Protein AF-A0A970USX0-F1 (afdb_monomer_lite)

Sequence (324 aa):
HIPVTVFQSIPGLNHIPVEFECMSDYRPLWEGEWVLQLFDRQGNRVPCQEEQPEARLPFHRWRRKISFFASELTAGVHHYEIKLLPAPPSNPKPVALSNFSGEPGIAFLVMSDQADSWGTGTGAWREVVGRFQPETQSERQIEHGPIRSISERALTYGKSRIIMQEIRYPDWPVKEYKIRIHWSESGMRLKIAIPVNMEHPSLTAEIPGGEETFSADKQEHAHGQWIKIKSDNPGEELLIAHNGLHGFDFDGRDVRLSVLRSAVYCHEQGDQLLTGPEPRYMDQGEHEIHLAIWRDSAVSPALLARWLVAPPLVWPHLPVGATY

Secondary structure (DSSP, 8-state):
-EEEEEEE--TT--EEEEEEEEESSSS---SS-EEEEEEETT-PEEPEEEE--S----STT-EEEEEEEEESPPSEEEEEEEEEEEPPS---------------SSEEEEEE--S-TT-TT------EEEE-EEPTT--EEEEESSS-EEEEEEEEETTEEEEEEEEE-SS---EEEEEEEEE--SSEEEEEEEE---SS-EEEEEETTEEEEE-S---EEE--SEEEEE-SSTT-EEEEEESS--EEEE-SSEEEEEEEE-PBTT--TT--TTSSSPPPBTT-EEEEEEEEEE--TTS-HHHHHHHHHSPPEEEET-PPP---

pLDDT: mean 89.32, std 13.18, range [35.03, 98.69]

Radius of gyration: 22.64 Å; chains: 1; bounding box: 62×44×60 Å

Structure (mmCIF, N/CA/C/O backbone):
data_AF-A0A970USX0-F1
#
_entry.id   AF-A0A970USX0-F1
#
loop_
_atom_site.group_PDB
_atom_site.id
_atom_site.type_symbol
_atom_site.label_atom_id
_atom_site.label_alt_id
_atom_site.label_comp_id
_atom_site.label_asym_id
_atom_site.label_entity_id
_atom_site.label_seq_id
_atom_site.pdbx_PDB_ins_code
_atom_site.Cartn_x
_atom_site.Cartn_y
_atom_site.Cartn_z
_atom_site.occupancy
_atom_site.B_iso_or_equiv
_atom_site.auth_seq_id
_atom_site.auth_comp_id
_atom_site.auth_asym_id
_atom_site.auth_atom_id
_atom_site.pdbx_PDB_model_num
ATOM 1 N N . HIS A 1 1 ? 11.164 -0.509 -32.257 1.00 83.94 1 HIS A N 1
ATOM 2 C CA . HIS A 1 1 ? 11.471 -0.055 -30.890 1.00 83.94 1 HIS A CA 1
ATOM 3 C C . HIS A 1 1 ? 10.278 0.715 -30.361 1.00 83.94 1 HIS A C 1
ATOM 5 O O . HIS A 1 1 ? 9.523 1.240 -31.171 1.00 83.94 1 HIS A O 1
ATOM 11 N N . ILE A 1 2 ? 10.096 0.771 -29.045 1.00 90.25 2 ILE A N 1
ATOM 12 C CA . ILE A 1 2 ? 8.992 1.493 -28.406 1.00 90.25 2 ILE A CA 1
ATOM 13 C C . ILE A 1 2 ? 9.607 2.571 -27.509 1.00 90.25 2 ILE A C 1
ATOM 15 O O . ILE A 1 2 ? 10.317 2.215 -26.566 1.00 90.25 2 ILE A O 1
ATOM 19 N N . PRO A 1 3 ? 9.376 3.866 -27.779 1.00 93.06 3 PRO A N 1
ATOM 20 C CA . PRO A 1 3 ? 9.821 4.922 -26.881 1.00 93.06 3 PRO A CA 1
ATOM 21 C C . PRO A 1 3 ? 9.009 4.881 -25.582 1.00 93.06 3 PRO A C 1
ATOM 23 O O . PRO A 1 3 ? 7.800 4.634 -25.601 1.00 93.06 3 PRO A O 1
ATOM 26 N N . VAL A 1 4 ? 9.675 5.127 -24.458 1.00 94.81 4 VAL A N 1
ATOM 27 C CA . VAL A 1 4 ? 9.060 5.187 -23.132 1.00 94.81 4 VAL A CA 1
ATOM 28 C C . VAL A 1 4 ? 9.497 6.479 -22.459 1.00 94.81 4 VAL A C 1
ATOM 30 O O . VAL A 1 4 ? 10.683 6.690 -22.210 1.00 94.81 4 VAL A O 1
ATOM 33 N N . THR A 1 5 ? 8.528 7.331 -22.145 1.00 95.19 5 THR A N 1
ATOM 34 C CA . THR A 1 5 ? 8.760 8.593 -21.439 1.00 95.19 5 THR A CA 1
ATOM 35 C C . THR A 1 5 ? 8.288 8.449 -20.000 1.00 95.19 5 THR A C 1
ATOM 37 O O . THR A 1 5 ? 7.120 8.145 -19.768 1.00 95.19 5 THR A O 1
ATOM 40 N N . VAL A 1 6 ? 9.186 8.665 -19.042 1.00 95.06 6 VAL A N 1
ATOM 41 C CA . VAL A 1 6 ? 8.914 8.611 -17.601 1.00 95.06 6 VAL A CA 1
ATOM 42 C C . VAL A 1 6 ? 9.025 10.019 -17.036 1.00 95.06 6 VAL A C 1
ATOM 44 O O . VAL A 1 6 ? 10.068 10.657 -17.154 1.00 95.06 6 VAL A O 1
ATOM 47 N N . PHE A 1 7 ? 7.967 10.511 -16.405 1.00 95.00 7 PHE A N 1
ATOM 48 C CA . PHE A 1 7 ? 7.975 11.783 -15.696 1.00 95.00 7 PHE A CA 1
ATOM 49 C C . PHE A 1 7 ? 7.955 11.554 -14.188 1.00 95.00 7 PHE A C 1
ATOM 51 O O . PHE A 1 7 ? 7.012 10.974 -13.651 1.00 95.00 7 PHE A O 1
ATOM 58 N N . GLN A 1 8 ? 8.998 12.036 -13.515 1.00 94.12 8 GLN A N 1
ATOM 59 C CA . GLN A 1 8 ? 9.140 12.007 -12.064 1.00 94.12 8 GLN A CA 1
ATOM 60 C C . GLN A 1 8 ? 8.916 13.417 -11.513 1.00 94.12 8 GLN A C 1
ATOM 62 O O . GLN A 1 8 ? 9.630 14.352 -11.872 1.00 94.12 8 GLN A O 1
ATOM 67 N N . SER A 1 9 ? 7.947 13.577 -10.616 1.00 93.19 9 SER A N 1
ATOM 68 C CA . SER A 1 9 ? 7.646 14.855 -9.962 1.00 93.19 9 SER A CA 1
ATOM 69 C C . SER A 1 9 ? 8.247 14.993 -8.564 1.00 93.19 9 SER A C 1
ATOM 71 O O . SER A 1 9 ? 8.157 16.072 -7.986 1.00 93.19 9 SER A O 1
ATOM 73 N N . ILE A 1 10 ? 8.823 13.927 -7.999 1.00 92.38 10 ILE A N 1
ATOM 74 C CA . ILE A 1 10 ? 9.311 13.884 -6.614 1.00 92.38 10 ILE A CA 1
ATOM 75 C C . ILE A 1 10 ? 10.834 14.095 -6.589 1.00 92.38 10 ILE A C 1
ATOM 77 O O . ILE A 1 10 ? 11.580 13.198 -6.985 1.00 92.38 10 ILE A O 1
ATOM 81 N N . PRO A 1 11 ? 11.337 15.247 -6.106 1.00 90.00 11 PRO A N 1
ATOM 82 C CA . PRO A 1 11 ? 12.770 15.455 -5.928 1.00 90.00 11 PRO A CA 1
ATOM 83 C C . PRO A 1 11 ? 13.329 14.575 -4.801 1.00 90.00 11 PRO A C 1
ATOM 85 O O . PRO A 1 11 ? 12.681 14.399 -3.770 1.00 90.00 11 PRO A O 1
ATOM 88 N N . GLY A 1 12 ? 14.554 14.071 -4.973 1.00 86.88 12 GLY A N 1
ATOM 89 C CA . GLY A 1 12 ? 15.277 13.296 -3.954 1.00 86.88 12 GLY A CA 1
ATOM 90 C C . GLY A 1 12 ? 14.941 11.803 -3.920 1.00 86.88 12 GLY A C 1
ATOM 91 O O . GLY A 1 12 ? 15.604 11.053 -3.208 1.00 86.88 12 GLY A O 1
ATOM 92 N N . LEU A 1 13 ? 13.952 11.361 -4.701 1.00 86.44 13 LEU A N 1
ATOM 93 C CA . LEU A 1 13 ? 13.601 9.956 -4.850 1.00 86.44 13 LEU A CA 1
ATOM 94 C C . LEU A 1 13 ? 14.143 9.414 -6.179 1.00 86.44 13 LEU A C 1
ATOM 96 O O . LEU A 1 13 ? 13.455 9.411 -7.202 1.00 86.44 13 LEU A O 1
ATOM 100 N N . ASN A 1 14 ? 15.400 8.974 -6.138 1.00 89.44 14 ASN A N 1
ATOM 101 C CA . ASN A 1 14 ? 16.186 8.711 -7.345 1.00 89.44 14 ASN A CA 1
ATOM 102 C C . ASN A 1 14 ? 16.297 7.223 -7.709 1.00 89.44 14 ASN A C 1
ATOM 104 O O . ASN A 1 14 ? 16.833 6.900 -8.765 1.00 89.44 14 ASN A O 1
ATOM 108 N N . HIS A 1 15 ? 15.842 6.327 -6.832 1.00 90.44 15 HIS A N 1
ATOM 109 C CA . HIS A 1 15 ? 15.869 4.885 -7.047 1.00 90.44 15 HIS A CA 1
ATOM 110 C C . HIS A 1 15 ? 14.544 4.275 -6.596 1.00 90.44 15 HIS A C 1
ATOM 112 O O . HIS A 1 15 ? 14.289 4.161 -5.397 1.00 90.44 15 HIS A O 1
ATOM 118 N N . ILE A 1 16 ? 13.685 3.945 -7.559 1.00 92.50 16 ILE A N 1
ATOM 119 C CA . ILE A 1 16 ? 12.330 3.439 -7.309 1.00 92.50 16 ILE A CA 1
ATOM 120 C C . ILE A 1 16 ? 11.900 2.425 -8.360 1.00 92.50 16 ILE A C 1
ATOM 122 O O . ILE A 1 16 ? 12.346 2.501 -9.511 1.00 92.50 16 ILE A O 1
ATOM 126 N N . PRO A 1 17 ? 10.977 1.520 -8.005 1.00 94.56 17 PRO A N 1
ATOM 127 C CA . PRO A 1 17 ? 10.304 0.713 -8.997 1.00 94.56 17 PRO A CA 1
ATOM 128 C C . PRO A 1 17 ? 9.378 1.586 -9.853 1.00 94.56 17 PRO A C 1
ATOM 130 O O . PRO A 1 17 ? 8.650 2.456 -9.368 1.00 94.56 17 PRO A O 1
ATOM 133 N N . VAL A 1 18 ? 9.413 1.326 -11.154 1.00 95.81 18 VAL A N 1
ATOM 134 C CA . VAL A 1 18 ? 8.531 1.909 -12.161 1.00 95.81 18 VAL A CA 1
ATOM 135 C C . VAL A 1 18 ? 7.871 0.763 -12.911 1.00 95.81 18 VAL A C 1
ATOM 137 O O . VAL A 1 18 ? 8.539 -0.185 -13.331 1.00 95.81 18 VAL A O 1
ATOM 140 N N . GLU A 1 19 ? 6.554 0.851 -13.082 1.00 95.62 19 GLU A N 1
ATOM 141 C CA . GLU A 1 19 ? 5.776 -0.109 -13.856 1.00 95.62 19 GLU A CA 1
ATOM 142 C C . GLU A 1 19 ? 4.926 0.591 -14.914 1.00 95.62 19 GLU A C 1
ATOM 144 O O . GLU A 1 19 ? 4.448 1.704 -14.708 1.00 95.62 19 GLU A O 1
ATOM 149 N N . PHE A 1 20 ? 4.738 -0.059 -16.059 1.00 95.44 20 PHE A N 1
ATOM 150 C CA . PHE A 1 20 ? 3.842 0.418 -17.110 1.00 95.44 20 PHE A CA 1
ATOM 151 C C . PHE A 1 20 ? 3.420 -0.721 -18.027 1.00 95.44 20 PHE A C 1
ATOM 153 O O . PHE A 1 20 ? 4.118 -1.724 -18.155 1.00 95.44 20 PHE A O 1
ATOM 160 N N . GLU A 1 21 ? 2.290 -0.564 -18.710 1.00 93.88 21 GLU A N 1
ATOM 161 C CA . GLU A 1 21 ? 1.863 -1.511 -19.736 1.00 93.88 21 GLU A CA 1
ATOM 162 C C . GLU A 1 21 ? 2.150 -0.985 -21.132 1.00 93.88 21 GLU A C 1
ATOM 164 O O . GLU A 1 21 ? 1.834 0.155 -21.453 1.00 93.88 21 GLU A O 1
ATOM 169 N N . CYS A 1 22 ? 2.694 -1.834 -21.997 1.00 92.06 22 CYS A N 1
ATOM 170 C CA . CYS A 1 22 ? 2.921 -1.494 -23.392 1.00 92.06 22 CYS A CA 1
ATOM 171 C C . CYS A 1 22 ? 2.511 -2.641 -24.317 1.00 92.06 22 CYS A C 1
ATOM 173 O O . CYS A 1 22 ? 2.434 -3.806 -23.922 1.00 92.06 22 CYS A O 1
ATOM 175 N N . MET A 1 23 ? 2.220 -2.283 -25.564 1.00 90.31 23 MET A N 1
ATOM 176 C CA . MET A 1 23 ? 2.074 -3.220 -26.672 1.00 90.31 23 MET A CA 1
ATOM 177 C C . MET A 1 23 ? 3.401 -3.326 -27.422 1.00 90.31 23 MET A C 1
ATOM 179 O O . MET A 1 23 ? 4.058 -2.313 -27.640 1.00 90.31 23 MET A O 1
ATOM 183 N N . SER A 1 24 ? 3.775 -4.537 -27.821 1.00 84.81 24 SER A N 1
ATOM 184 C CA . SER A 1 24 ? 4.992 -4.817 -28.593 1.00 84.81 24 SER A CA 1
ATOM 185 C C . SER A 1 24 ? 4.981 -4.188 -29.991 1.00 84.81 24 SER A C 1
ATOM 187 O O . SER A 1 24 ? 6.032 -3.825 -30.513 1.00 84.81 24 SER A O 1
ATOM 189 N N . ASP A 1 25 ? 3.793 -4.059 -30.579 1.00 82.31 25 ASP A N 1
ATOM 190 C CA . ASP A 1 25 ? 3.540 -3.484 -31.900 1.00 82.31 25 ASP A CA 1
ATOM 191 C C . ASP A 1 25 ? 2.085 -2.960 -31.944 1.00 82.31 25 ASP A C 1
ATOM 193 O O . ASP A 1 25 ? 1.320 -3.150 -30.999 1.00 82.31 25 ASP A O 1
ATOM 197 N N . TYR A 1 26 ? 1.659 -2.313 -33.026 1.00 79.75 26 TYR A N 1
ATOM 198 C CA . TYR A 1 26 ? 0.272 -1.897 -33.241 1.00 79.75 26 TYR A CA 1
ATOM 199 C C . TYR A 1 26 ? -0.688 -3.089 -33.405 1.00 79.75 26 TYR A C 1
ATOM 201 O O . TYR A 1 26 ? -1.885 -2.969 -33.142 1.00 79.75 26 TYR A O 1
ATOM 209 N N . ARG A 1 27 ? -0.180 -4.253 -33.828 1.00 80.94 27 ARG A N 1
ATOM 210 C CA . ARG A 1 27 ? -0.942 -5.507 -33.937 1.00 80.94 27 ARG A CA 1
ATOM 211 C C . ARG A 1 27 ? -0.222 -6.653 -33.228 1.00 80.94 27 ARG A C 1
ATOM 213 O O . ARG A 1 27 ? 0.998 -6.610 -33.125 1.00 80.94 27 ARG A O 1
ATOM 220 N N . PRO A 1 28 ? -0.946 -7.695 -32.780 1.00 78.69 28 PRO A N 1
ATOM 221 C CA . PRO A 1 28 ? -0.311 -8.890 -32.249 1.00 78.69 28 PRO A CA 1
ATOM 222 C C . PRO A 1 28 ? 0.688 -9.491 -33.233 1.00 78.69 28 PRO A C 1
ATOM 224 O O . PRO A 1 28 ? 0.399 -9.615 -34.426 1.00 78.69 28 PRO A O 1
ATOM 227 N N . LEU A 1 29 ? 1.841 -9.892 -32.709 1.00 75.94 29 LEU A N 1
ATOM 228 C CA . LEU A 1 29 ? 2.805 -10.696 -33.442 1.00 75.94 29 LEU A CA 1
ATOM 229 C C . LEU A 1 29 ? 2.319 -12.145 -33.413 1.00 75.94 29 LEU A C 1
ATOM 231 O O . LEU A 1 29 ? 2.219 -12.745 -32.348 1.00 75.94 29 LEU A O 1
ATOM 235 N N . TRP A 1 30 ? 1.963 -12.681 -34.578 1.00 74.81 30 TRP A N 1
ATOM 236 C CA . TRP A 1 30 ? 1.399 -14.031 -34.705 1.00 74.81 30 TRP A CA 1
ATOM 237 C C . TRP A 1 30 ? 2.468 -15.125 -34.832 1.00 74.81 30 TRP A C 1
ATOM 239 O O . TRP A 1 30 ? 2.151 -16.306 -34.714 1.00 74.81 30 TRP A O 1
ATOM 249 N N . GLU A 1 31 ? 3.726 -14.740 -35.058 1.00 77.31 31 GLU A N 1
ATOM 250 C CA . GLU A 1 31 ? 4.856 -15.647 -35.253 1.00 77.31 31 GLU A CA 1
ATOM 251 C C . GLU A 1 31 ? 6.061 -15.230 -34.394 1.00 77.31 31 GLU A C 1
ATOM 253 O O . GLU A 1 31 ? 6.343 -14.041 -34.209 1.00 77.31 31 GLU A O 1
ATOM 258 N N . GLY A 1 32 ? 6.802 -16.229 -33.909 1.00 74.06 32 GLY A N 1
ATOM 259 C CA . GLY A 1 32 ? 7.999 -16.052 -33.086 1.00 74.06 32 GLY A CA 1
ATOM 260 C C . GLY A 1 32 ? 7.719 -15.875 -31.591 1.00 74.06 32 GLY A C 1
ATOM 261 O O . GLY A 1 32 ? 6.638 -15.469 -31.174 1.00 74.06 32 GLY A O 1
ATOM 262 N N . GLU A 1 33 ? 8.729 -16.186 -30.780 1.00 78.12 33 GLU A N 1
ATOM 263 C CA . GLU A 1 33 ? 8.755 -15.880 -29.350 1.00 78.12 33 GLU A CA 1
ATOM 264 C C . GLU A 1 33 ? 9.663 -14.672 -29.137 1.00 78.12 33 GLU A C 1
ATOM 266 O O . GLU A 1 33 ? 10.816 -14.658 -29.580 1.00 78.12 33 GLU A O 1
ATOM 271 N N . TRP A 1 34 ? 9.143 -13.656 -28.457 1.00 81.75 34 TRP A N 1
ATOM 272 C CA . TRP A 1 34 ? 9.811 -12.372 -28.283 1.00 81.75 34 TRP A CA 1
ATOM 273 C C . TRP A 1 34 ? 9.851 -11.993 -26.810 1.00 81.75 34 TRP A C 1
ATOM 275 O O . TRP A 1 34 ? 8.937 -12.314 -26.047 1.00 81.75 34 TRP A O 1
ATOM 285 N N . VAL A 1 35 ? 10.911 -11.285 -26.432 1.00 87.69 35 VAL A N 1
ATOM 286 C CA . VAL A 1 35 ? 11.049 -10.648 -25.123 1.00 87.69 35 VAL A CA 1
ATOM 287 C C . VAL A 1 35 ? 11.280 -9.153 -25.291 1.00 87.69 35 VAL A C 1
ATOM 289 O O . VAL A 1 35 ? 11.968 -8.703 -26.212 1.00 87.69 35 VAL A O 1
ATOM 292 N N . LEU A 1 36 ? 10.692 -8.384 -24.390 1.00 90.19 36 LEU A N 1
ATOM 293 C CA . LEU A 1 36 ? 10.848 -6.949 -24.265 1.00 90.19 36 LEU A CA 1
ATOM 294 C C . LEU A 1 36 ? 12.037 -6.671 -23.351 1.00 90.19 36 LEU A C 1
ATOM 296 O O . LEU A 1 36 ? 12.068 -7.082 -22.193 1.00 90.19 36 LEU A O 1
ATOM 300 N N . GLN A 1 37 ? 13.023 -5.956 -23.880 1.00 93.06 37 GLN A N 1
ATOM 301 C CA . GLN A 1 37 ? 14.156 -5.472 -23.100 1.00 93.06 37 GLN A CA 1
ATOM 302 C C . GLN A 1 37 ? 14.174 -3.953 -23.077 1.00 93.06 37 GLN A C 1
ATOM 304 O O . GLN A 1 37 ? 13.939 -3.315 -24.103 1.00 93.06 37 GLN A O 1
ATOM 309 N N . LEU A 1 38 ? 14.468 -3.399 -21.905 1.00 94.75 38 LEU A N 1
ATOM 310 C CA . LEU A 1 38 ? 14.533 -1.968 -21.658 1.00 94.75 38 LEU A CA 1
ATOM 311 C C . LEU A 1 38 ? 15.969 -1.450 -21.810 1.00 94.75 38 LEU A C 1
ATOM 313 O O . LEU A 1 38 ? 16.925 -2.096 -21.376 1.00 94.75 38 LEU A O 1
ATOM 317 N N . PHE A 1 39 ? 16.107 -0.272 -22.406 1.00 95.00 39 PHE A N 1
ATOM 318 C CA . PHE A 1 39 ? 17.368 0.433 -22.605 1.00 95.00 39 PHE A CA 1
ATOM 319 C C . PHE A 1 39 ? 17.232 1.897 -22.184 1.00 95.00 39 PHE A C 1
ATOM 321 O O . PHE A 1 39 ? 16.162 2.487 -22.338 1.00 95.00 39 PHE A O 1
ATOM 328 N N . ASP A 1 40 ? 18.305 2.481 -21.659 1.00 92.69 40 ASP A N 1
ATOM 329 C CA . ASP A 1 40 ? 18.396 3.923 -21.407 1.00 92.69 40 ASP A CA 1
ATOM 330 C C . ASP A 1 40 ? 18.722 4.707 -22.699 1.00 92.69 40 ASP A C 1
ATOM 332 O O . ASP A 1 40 ? 18.896 4.132 -23.779 1.00 92.69 40 ASP A O 1
ATOM 336 N N . ARG A 1 41 ? 18.821 6.042 -22.609 1.00 85.81 41 ARG A N 1
ATOM 337 C CA . ARG A 1 41 ? 19.172 6.893 -23.766 1.00 85.81 41 ARG A CA 1
ATOM 338 C C . ARG A 1 41 ? 20.588 6.663 -24.287 1.00 85.81 41 ARG A C 1
ATOM 340 O O . ARG A 1 41 ? 20.861 6.982 -25.441 1.00 85.81 41 ARG A O 1
ATOM 347 N N . GLN A 1 42 ? 21.487 6.178 -23.441 1.00 88.94 42 GLN A N 1
ATOM 348 C CA . GLN A 1 42 ? 22.863 5.859 -23.800 1.00 88.94 42 GLN A CA 1
ATOM 349 C C . GLN A 1 42 ? 22.958 4.494 -24.504 1.00 88.94 42 GLN A C 1
ATOM 351 O O . GLN A 1 42 ? 24.021 4.135 -25.008 1.00 88.94 42 GLN A O 1
ATOM 356 N N . GLY A 1 43 ? 21.849 3.752 -24.587 1.00 90.69 43 GLY A N 1
ATOM 357 C CA . GLY A 1 43 ? 21.780 2.431 -25.194 1.00 90.69 43 GLY A CA 1
ATOM 358 C C . GLY A 1 43 ? 22.243 1.311 -24.263 1.00 90.69 43 GLY A C 1
ATOM 359 O O . GLY A 1 43 ? 22.392 0.177 -24.726 1.00 90.69 43 GLY A O 1
ATOM 360 N N . ASN A 1 44 ? 22.451 1.587 -22.973 1.00 93.81 44 ASN A N 1
ATOM 361 C CA . ASN A 1 44 ? 22.745 0.550 -21.994 1.00 93.81 44 ASN A CA 1
ATOM 362 C C . ASN A 1 44 ? 21.469 -0.207 -21.651 1.00 93.81 44 ASN A C 1
ATOM 364 O O . ASN A 1 44 ? 20.377 0.356 -21.572 1.00 93.81 44 ASN A O 1
ATOM 368 N N . ARG A 1 45 ? 21.615 -1.509 -21.417 1.00 94.38 45 ARG A N 1
ATOM 369 C CA . ARG A 1 45 ? 20.503 -2.356 -21.002 1.00 94.38 45 ARG A CA 1
ATOM 370 C C . ARG A 1 45 ? 20.145 -2.071 -19.544 1.00 94.38 45 ARG A C 1
ATOM 372 O O . ARG A 1 45 ? 21.000 -2.178 -18.669 1.00 94.38 45 ARG A O 1
ATOM 379 N N . VAL A 1 46 ? 18.868 -1.812 -19.292 1.00 94.94 46 VAL A N 1
ATOM 380 C CA . VAL A 1 46 ? 18.301 -1.673 -17.948 1.00 94.94 46 VAL A CA 1
ATOM 381 C C . VAL A 1 46 ? 17.633 -2.998 -17.571 1.00 94.94 46 VAL A C 1
ATOM 383 O O . VAL A 1 46 ? 16.810 -3.500 -18.345 1.00 94.94 46 VAL A O 1
ATOM 38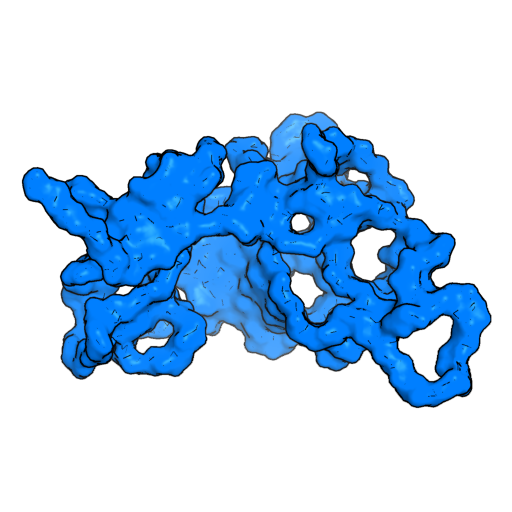6 N N . PRO A 1 47 ? 17.971 -3.612 -16.420 1.00 94.31 47 PRO A N 1
ATOM 387 C CA . PRO A 1 47 ? 17.260 -4.788 -15.938 1.00 94.31 47 PRO A CA 1
ATOM 388 C C . PRO A 1 47 ? 15.761 -4.505 -15.829 1.00 94.31 47 PRO A C 1
ATOM 390 O O . PRO A 1 47 ? 15.344 -3.545 -15.187 1.00 94.31 47 PRO A O 1
ATOM 393 N N . CYS A 1 48 ? 14.950 -5.348 -16.458 1.00 94.88 48 CYS A N 1
ATOM 394 C CA . CYS A 1 48 ? 13.499 -5.255 -16.420 1.00 94.88 48 CYS A CA 1
ATOM 395 C C . CYS A 1 48 ? 12.883 -6.651 -16.342 1.00 94.88 48 CYS A C 1
ATOM 397 O O . CYS A 1 48 ? 13.532 -7.664 -16.617 1.00 94.88 48 CYS A O 1
ATOM 399 N N . GLN A 1 49 ? 11.611 -6.687 -15.981 1.00 93.69 49 GLN A N 1
ATOM 400 C CA . GLN A 1 49 ? 10.812 -7.893 -15.845 1.00 93.69 49 GLN A CA 1
ATOM 401 C C . GLN A 1 49 ? 9.494 -7.692 -16.585 1.00 93.69 49 GLN A C 1
ATOM 403 O O . GLN A 1 49 ? 8.847 -6.655 -16.439 1.00 93.69 49 GLN A O 1
ATOM 408 N N . GLU A 1 50 ? 9.126 -8.678 -17.401 1.00 91.81 50 GLU A N 1
ATOM 409 C CA . GLU A 1 50 ? 7.824 -8.724 -18.054 1.00 91.81 50 GLU A CA 1
ATOM 410 C C . GLU A 1 50 ? 6.831 -9.504 -17.197 1.00 91.81 50 GLU A C 1
ATOM 412 O O . GLU A 1 50 ? 7.046 -10.680 -16.909 1.00 91.81 50 GLU A O 1
ATOM 417 N N . GLU A 1 51 ? 5.700 -8.886 -16.906 1.00 91.50 51 GLU A N 1
ATOM 418 C CA . GLU A 1 51 ? 4.639 -9.411 -16.053 1.00 91.50 51 GLU A CA 1
ATOM 419 C C . GLU A 1 51 ? 3.333 -9.548 -16.843 1.00 91.50 51 GLU A C 1
ATOM 421 O O . GLU A 1 51 ? 3.182 -9.018 -17.960 1.00 91.50 51 GLU A O 1
ATOM 426 N N . GLN A 1 52 ? 2.376 -10.272 -16.266 1.00 88.19 52 GLN A N 1
ATOM 427 C CA . GLN A 1 52 ? 1.018 -10.331 -16.784 1.00 88.19 52 GLN A CA 1
ATOM 428 C C . GLN A 1 52 ? 0.367 -8.935 -16.692 1.00 88.19 52 GLN A C 1
ATOM 430 O O . GLN A 1 52 ? 0.251 -8.381 -15.597 1.00 88.19 52 GLN A O 1
ATOM 435 N N . PRO A 1 53 ? -0.101 -8.349 -17.813 1.00 89.44 53 PRO A N 1
ATOM 436 C CA . PRO A 1 53 ? -0.877 -7.116 -17.758 1.00 89.44 53 PRO A CA 1
ATOM 437 C C . PRO A 1 53 ? -2.258 -7.358 -17.138 1.00 89.44 53 PRO A C 1
ATOM 439 O O . PRO A 1 53 ? -2.772 -8.481 -17.110 1.00 89.44 53 PRO A O 1
ATOM 442 N N . GLU A 1 54 ? -2.905 -6.277 -16.719 1.00 86.38 54 GLU A N 1
ATOM 443 C CA . GLU A 1 54 ? -4.297 -6.271 -16.266 1.00 86.38 54 GLU A CA 1
ATOM 444 C C . GLU A 1 54 ? -5.237 -6.779 -17.360 1.00 86.38 54 GLU A C 1
ATOM 446 O O . GLU A 1 54 ? -6.186 -7.523 -17.096 1.00 86.38 54 GLU A O 1
ATOM 451 N N . ALA A 1 55 ? -4.930 -6.444 -18.615 1.00 84.00 55 ALA A N 1
ATOM 452 C CA . ALA A 1 55 ? -5.638 -6.974 -19.766 1.00 84.00 55 ALA A CA 1
ATOM 453 C C . ALA A 1 55 ? -5.484 -8.503 -19.856 1.00 84.00 55 ALA A C 1
ATOM 455 O O . ALA A 1 55 ? -4.395 -9.037 -20.049 1.00 84.00 55 ALA A O 1
ATOM 456 N N . ARG A 1 56 ? -6.610 -9.219 -19.829 1.00 83.25 56 ARG A N 1
ATOM 457 C CA . ARG A 1 56 ? -6.668 -10.684 -19.995 1.00 83.25 56 ARG A CA 1
ATOM 458 C C . ARG A 1 56 ? -6.658 -11.141 -21.460 1.00 83.25 56 ARG A C 1
ATOM 460 O O . ARG A 1 56 ? -7.022 -12.276 -21.743 1.00 83.25 56 ARG A O 1
ATOM 467 N N . LEU A 1 57 ? -6.277 -10.267 -22.393 1.00 75.75 57 LEU A N 1
ATOM 468 C CA . LEU A 1 57 ? -6.223 -10.578 -23.822 1.00 75.75 57 LEU A CA 1
ATOM 469 C C . LEU A 1 57 ? -4.966 -11.413 -24.122 1.00 75.75 57 LEU A C 1
ATOM 471 O O . LEU A 1 57 ? -3.860 -10.879 -24.047 1.00 75.75 57 LEU A O 1
ATOM 475 N N . PRO A 1 58 ? -5.097 -12.703 -24.478 1.00 67.69 58 PRO A N 1
ATOM 476 C CA . PRO A 1 58 ? -3.978 -13.645 -24.474 1.00 67.69 58 PRO A CA 1
ATOM 477 C C . PRO A 1 58 ? -3.157 -13.633 -25.776 1.00 67.69 58 PRO A C 1
ATOM 479 O O . PRO A 1 58 ? -2.489 -14.616 -26.087 1.00 67.69 58 PRO A O 1
ATOM 482 N N . PHE A 1 59 ? -3.218 -12.566 -26.577 1.00 74.00 59 PHE A N 1
ATOM 483 C CA . PHE A 1 59 ? -2.630 -12.554 -27.919 1.00 74.00 59 PHE A CA 1
ATOM 484 C C . PHE A 1 59 ? -1.102 -12.553 -27.863 1.00 74.00 59 PHE A C 1
ATOM 486 O O . PHE A 1 59 ? -0.513 -11.486 -27.787 1.00 74.00 59 PHE A O 1
ATOM 493 N N . HIS A 1 60 ? -0.467 -13.727 -27.885 1.00 70.81 60 HIS A N 1
ATOM 494 C CA . HIS A 1 60 ? 0.976 -13.918 -28.110 1.00 70.81 60 HIS A CA 1
ATOM 495 C C . HIS A 1 60 ? 1.884 -12.928 -27.365 1.00 70.81 60 HIS A C 1
ATOM 497 O O . HIS A 1 60 ? 2.822 -12.384 -27.940 1.00 70.81 60 HIS A O 1
ATOM 503 N N . ARG A 1 61 ? 1.588 -12.644 -26.086 1.00 74.31 61 ARG A N 1
ATOM 504 C CA . ARG A 1 61 ? 2.371 -11.693 -25.269 1.00 74.31 61 ARG A CA 1
ATOM 505 C C . ARG A 1 61 ? 2.444 -10.277 -25.862 1.00 74.31 61 ARG A C 1
ATOM 507 O O . ARG A 1 61 ? 3.336 -9.507 -25.522 1.00 74.31 61 ARG A O 1
ATOM 514 N N . TRP A 1 62 ? 1.486 -9.924 -26.716 1.00 82.31 62 TRP A N 1
ATOM 515 C CA . TRP A 1 62 ? 1.424 -8.660 -27.436 1.00 82.31 62 TRP A CA 1
ATOM 516 C C . TRP A 1 62 ? 1.413 -7.470 -26.484 1.00 82.31 62 TRP A C 1
ATOM 518 O O . TRP A 1 62 ? 2.171 -6.527 -26.683 1.00 82.31 62 TRP A O 1
ATOM 528 N N . ARG A 1 63 ? 0.597 -7.544 -25.430 1.00 88.38 63 ARG A N 1
ATOM 529 C CA . ARG A 1 63 ? 0.570 -6.576 -24.334 1.00 88.38 63 ARG A CA 1
ATOM 530 C C . ARG A 1 63 ? 1.295 -7.160 -23.131 1.00 88.38 63 ARG A C 1
ATOM 532 O O . ARG A 1 63 ? 1.023 -8.301 -22.760 1.00 88.38 63 ARG A O 1
ATOM 539 N N . ARG A 1 64 ? 2.184 -6.381 -22.516 1.00 89.94 64 ARG A N 1
ATOM 540 C CA . ARG A 1 64 ? 2.892 -6.756 -21.285 1.00 89.94 64 ARG A CA 1
ATOM 541 C C . ARG A 1 64 ? 2.964 -5.591 -20.323 1.00 89.94 64 ARG A C 1
ATOM 543 O O . ARG A 1 64 ? 3.060 -4.439 -20.745 1.00 89.94 64 ARG A O 1
ATOM 550 N N . LYS A 1 65 ? 2.952 -5.923 -19.036 1.00 93.69 65 LYS A N 1
ATOM 551 C CA . LYS A 1 65 ? 3.390 -5.017 -17.983 1.00 93.69 65 LYS A CA 1
ATOM 552 C C . LYS A 1 65 ? 4.905 -5.158 -17.860 1.00 93.69 65 LYS A C 1
ATOM 554 O O . LYS A 1 65 ? 5.416 -6.272 -17.826 1.00 93.69 65 LYS A O 1
ATOM 559 N N . ILE A 1 66 ? 5.619 -4.045 -17.876 1.00 95.25 66 ILE A N 1
ATOM 560 C CA . ILE A 1 66 ? 7.059 -3.980 -17.651 1.00 95.25 66 ILE A CA 1
ATOM 561 C C . ILE A 1 66 ? 7.271 -3.350 -16.290 1.00 95.25 66 ILE A C 1
ATOM 563 O O . ILE A 1 66 ? 6.742 -2.272 -16.035 1.00 95.25 66 ILE A O 1
ATOM 567 N N . SER A 1 67 ? 8.062 -4.005 -15.448 1.00 96.06 67 SER A N 1
ATOM 568 C CA . SER A 1 67 ? 8.566 -3.446 -14.195 1.00 96.06 67 SER A CA 1
ATOM 569 C C . SER A 1 67 ? 10.085 -3.352 -14.246 1.00 96.06 67 SER A C 1
ATOM 571 O O . SER A 1 67 ? 10.742 -4.273 -14.741 1.00 96.06 67 SER A O 1
ATOM 573 N N . PHE A 1 68 ? 10.651 -2.272 -13.726 1.00 96.00 68 PHE A N 1
ATOM 574 C CA . PHE A 1 68 ? 12.094 -2.091 -13.585 1.00 96.00 68 PHE A CA 1
ATOM 575 C C . PHE A 1 68 ? 12.395 -1.135 -12.431 1.00 96.00 68 PHE A C 1
ATOM 577 O O . PHE A 1 68 ? 11.514 -0.398 -11.994 1.00 96.00 68 PHE A O 1
ATOM 584 N N . PHE A 1 69 ? 13.639 -1.125 -11.957 1.00 94.50 69 PHE A N 1
ATOM 585 C CA . PHE A 1 69 ? 14.117 -0.058 -11.082 1.00 94.50 69 PHE A CA 1
ATOM 586 C C . PHE A 1 69 ? 14.700 1.064 -11.923 1.00 94.50 69 PHE A C 1
ATOM 588 O O . PHE A 1 69 ? 15.683 0.875 -12.643 1.00 94.50 69 PHE A O 1
ATOM 595 N N . ALA A 1 70 ? 14.094 2.238 -11.822 1.00 92.06 70 ALA A N 1
ATOM 596 C CA . ALA A 1 70 ? 14.651 3.438 -12.400 1.00 92.06 70 ALA A CA 1
ATOM 597 C C . ALA A 1 70 ? 15.659 4.027 -11.409 1.00 92.06 70 ALA A C 1
ATOM 599 O O . ALA A 1 70 ? 15.298 4.372 -10.284 1.00 92.06 70 ALA A O 1
ATOM 600 N N . SER A 1 71 ? 16.917 4.111 -11.833 1.00 88.88 71 SER A N 1
ATOM 601 C CA . SER A 1 71 ? 18.017 4.705 -11.072 1.00 88.88 71 SER A CA 1
ATOM 602 C C . SER A 1 71 ? 18.358 6.085 -11.618 1.00 88.88 71 SER A C 1
ATOM 604 O O . SER A 1 71 ? 18.141 6.358 -12.796 1.00 88.88 71 SER A O 1
ATOM 606 N N . GLU A 1 72 ? 18.913 6.936 -10.755 1.00 86.94 72 GLU A N 1
ATOM 607 C CA . GLU A 1 72 ? 19.332 8.304 -11.090 1.00 86.94 72 GLU A CA 1
ATOM 608 C C . GLU A 1 72 ? 18.184 9.199 -11.601 1.00 86.94 72 GLU A C 1
ATOM 610 O O . GLU A 1 72 ? 18.416 10.209 -12.266 1.00 86.94 72 GLU A O 1
ATOM 615 N N . LEU A 1 73 ? 16.933 8.870 -11.249 1.00 88.38 73 LEU A N 1
ATOM 616 C CA . LEU A 1 73 ? 15.788 9.714 -11.579 1.00 88.38 73 LEU A CA 1
ATOM 617 C C . LEU A 1 73 ? 15.874 11.045 -10.828 1.00 88.38 73 LEU A C 1
ATOM 619 O O . LEU A 1 73 ? 15.833 11.096 -9.603 1.00 88.38 73 LEU A O 1
ATOM 623 N N . THR A 1 74 ? 15.931 12.142 -11.569 1.00 91.31 74 THR A N 1
ATOM 624 C CA . THR A 1 74 ? 15.716 13.494 -11.046 1.00 91.31 74 THR A CA 1
ATOM 625 C C . THR A 1 74 ? 14.273 13.932 -11.281 1.00 91.31 74 THR A C 1
ATOM 627 O O . THR A 1 74 ? 13.549 13.329 -12.074 1.00 91.31 74 THR A O 1
ATOM 630 N N . ALA A 1 75 ? 13.830 15.001 -10.619 1.00 92.50 75 ALA A N 1
ATOM 631 C CA . ALA A 1 75 ? 12.556 15.611 -10.981 1.00 92.50 75 ALA A CA 1
ATOM 632 C C . ALA A 1 75 ? 12.620 16.107 -12.438 1.00 92.50 75 ALA A C 1
ATOM 634 O O . ALA A 1 75 ? 13.496 16.901 -12.786 1.00 92.50 75 ALA A O 1
ATOM 635 N N . GLY A 1 76 ? 11.713 15.628 -13.288 1.00 93.44 76 GLY A N 1
ATOM 636 C CA . GLY A 1 76 ? 11.710 15.911 -14.717 1.00 93.44 76 GLY A CA 1
ATOM 637 C C . GLY A 1 76 ? 11.369 14.699 -15.579 1.00 93.44 76 GLY A C 1
ATOM 638 O O . GLY A 1 76 ? 10.735 13.743 -15.132 1.00 93.44 76 GLY A O 1
ATOM 639 N N . VAL A 1 77 ? 11.767 14.782 -16.848 1.00 93.44 77 VAL A N 1
ATOM 640 C CA . VAL A 1 77 ? 11.444 13.798 -17.886 1.00 93.44 77 VAL A CA 1
ATOM 641 C C . VAL A 1 77 ? 12.668 12.948 -18.213 1.00 93.44 77 VAL A C 1
ATOM 643 O O . VAL A 1 77 ? 13.724 13.468 -18.574 1.00 93.44 77 VAL A O 1
ATOM 646 N N . HIS A 1 78 ? 12.483 11.636 -18.160 1.00 93.25 78 HIS A N 1
ATOM 647 C CA . HIS A 1 78 ? 13.474 10.607 -18.451 1.00 93.25 78 HIS A CA 1
ATOM 648 C C . HIS A 1 78 ? 12.984 9.741 -19.601 1.00 93.25 78 HIS A C 1
ATOM 650 O O . HIS A 1 78 ? 11.782 9.529 -19.758 1.00 93.25 78 HIS A O 1
ATOM 656 N N . HIS A 1 79 ? 13.909 9.245 -20.416 1.00 93.50 79 HIS A N 1
ATOM 657 C CA . HIS A 1 79 ? 13.552 8.480 -21.606 1.00 93.50 79 HIS A CA 1
ATOM 658 C C . HIS A 1 79 ? 14.236 7.129 -21.595 1.00 93.50 79 HIS A C 1
ATOM 660 O O . HIS A 1 79 ? 15.429 7.021 -21.309 1.00 93.50 79 HIS A O 1
ATOM 666 N N . TYR A 1 80 ? 13.463 6.133 -21.987 1.00 94.75 80 TYR A N 1
ATOM 667 C CA . TYR A 1 80 ? 13.894 4.768 -22.181 1.00 94.75 80 TYR A CA 1
ATOM 668 C C . TYR A 1 80 ? 13.380 4.271 -23.531 1.00 94.75 80 TYR A C 1
ATOM 670 O O . TYR A 1 80 ? 12.503 4.867 -24.163 1.00 94.75 80 TYR A O 1
ATOM 678 N N . GLU A 1 81 ? 13.924 3.151 -23.971 1.00 94.06 81 GLU A N 1
ATOM 679 C CA . GLU A 1 81 ? 13.532 2.480 -25.198 1.00 94.06 81 GLU A CA 1
ATOM 680 C C . GLU A 1 81 ? 13.305 0.999 -24.899 1.00 94.06 81 GLU A C 1
ATOM 682 O O . GLU A 1 81 ? 14.164 0.338 -24.319 1.00 94.06 81 GLU A O 1
ATOM 687 N N . ILE A 1 82 ? 12.165 0.451 -25.321 1.00 93.25 82 ILE A N 1
ATOM 688 C CA . ILE A 1 82 ? 11.983 -1.000 -25.374 1.00 93.25 82 ILE A CA 1
ATOM 689 C C . ILE A 1 82 ? 12.368 -1.511 -26.759 1.00 93.25 82 ILE A C 1
ATOM 691 O O . ILE A 1 82 ? 11.892 -1.022 -27.793 1.00 93.25 82 ILE A O 1
ATOM 695 N N . LYS A 1 83 ? 13.173 -2.571 -26.777 1.00 91.75 83 LYS A N 1
ATOM 696 C CA . LYS A 1 83 ? 13.475 -3.354 -27.976 1.00 91.75 83 LYS A CA 1
ATOM 697 C C . LYS A 1 83 ? 12.874 -4.745 -27.835 1.00 91.75 83 LYS A C 1
ATOM 699 O O . LYS A 1 83 ? 13.040 -5.399 -26.807 1.00 91.75 83 LYS A O 1
ATOM 704 N N . LEU A 1 84 ? 12.190 -5.183 -28.889 1.00 89.44 84 LEU A N 1
ATOM 705 C CA . LEU A 1 84 ? 11.807 -6.578 -29.053 1.00 89.44 84 LEU A CA 1
ATOM 706 C C . LEU A 1 84 ? 13.024 -7.358 -29.517 1.00 89.44 84 LEU A C 1
ATOM 708 O O . LEU A 1 84 ? 13.603 -7.032 -30.553 1.00 89.44 84 LEU A O 1
ATOM 712 N N . LEU A 1 85 ? 13.382 -8.391 -28.768 1.00 87.31 85 LEU A N 1
ATOM 713 C CA . LEU A 1 85 ? 14.447 -9.312 -29.132 1.00 87.31 85 LEU A CA 1
ATOM 714 C C . LEU A 1 85 ? 13.887 -10.734 -29.210 1.00 87.31 85 LEU A C 1
ATOM 716 O O . LEU A 1 85 ? 12.960 -11.053 -28.458 1.00 87.31 85 LEU A O 1
ATOM 720 N N . PRO A 1 86 ? 14.426 -11.593 -30.094 1.00 83.62 86 PRO A N 1
ATOM 721 C CA . PRO A 1 86 ? 14.076 -13.005 -30.099 1.00 83.62 86 PRO A CA 1
ATOM 722 C C . PRO A 1 86 ? 14.285 -13.590 -28.705 1.00 83.62 86 PRO A C 1
ATOM 724 O O . PRO A 1 86 ? 15.338 -13.384 -28.089 1.00 83.62 86 PRO A O 1
ATOM 727 N N . ALA A 1 87 ? 13.281 -14.296 -28.194 1.00 74.44 87 ALA A N 1
ATOM 728 C CA . ALA A 1 87 ? 13.425 -14.993 -26.932 1.00 74.44 87 ALA A CA 1
ATOM 729 C C . ALA A 1 87 ? 14.556 -16.029 -27.072 1.00 74.44 87 ALA A C 1
ATOM 731 O O . ALA A 1 87 ? 14.599 -16.753 -28.074 1.00 74.44 87 ALA A O 1
ATOM 732 N N . PRO A 1 88 ? 15.481 -16.138 -26.099 1.00 67.56 88 PRO A N 1
ATOM 733 C CA . PRO A 1 88 ? 16.344 -17.310 -26.045 1.00 67.56 88 PRO A CA 1
ATOM 734 C C . PRO A 1 88 ? 15.463 -18.570 -25.988 1.00 67.56 88 PRO A C 1
ATOM 736 O O . PRO A 1 88 ? 14.336 -18.485 -25.495 1.00 67.56 88 PRO A O 1
ATOM 739 N N . PRO A 1 89 ? 15.943 -19.737 -26.456 1.00 48.41 89 PRO A N 1
ATOM 740 C CA . PRO A 1 89 ? 15.215 -20.993 -26.331 1.00 48.41 89 PRO A CA 1
ATOM 741 C C . PRO A 1 89 ? 15.109 -21.363 -24.849 1.00 48.41 89 PRO A C 1
ATOM 743 O O . PRO A 1 89 ? 15.918 -22.100 -24.294 1.00 48.41 89 PRO A O 1
ATOM 746 N N . SER A 1 90 ? 14.116 -20.807 -24.177 1.00 47.59 90 SER A N 1
ATOM 747 C CA . SER A 1 90 ? 13.678 -21.205 -22.859 1.00 47.59 90 SER A CA 1
ATOM 748 C C . SER A 1 90 ? 12.212 -21.560 -22.997 1.00 47.59 90 SER A C 1
ATOM 750 O O . SER A 1 90 ? 11.436 -20.829 -23.599 1.00 47.59 90 SER A O 1
ATOM 752 N N . ASN A 1 91 ? 11.834 -22.722 -22.469 1.00 35.03 91 ASN A N 1
ATOM 753 C CA . ASN A 1 91 ? 10.438 -22.994 -22.164 1.00 35.03 91 ASN A CA 1
ATOM 754 C C . ASN A 1 91 ? 10.048 -21.930 -21.133 1.00 35.03 91 ASN A C 1
ATOM 756 O O . ASN A 1 91 ? 10.548 -22.032 -20.003 1.00 35.03 91 ASN A O 1
ATOM 760 N N . PRO A 1 92 ? 9.200 -20.928 -21.435 1.00 41.06 92 PRO A N 1
ATOM 761 C CA . PRO A 1 92 ? 8.596 -20.186 -20.359 1.00 41.06 92 PRO A CA 1
ATOM 762 C C . PRO A 1 92 ? 7.616 -21.173 -19.743 1.00 41.06 92 PRO A C 1
ATOM 764 O O . PRO A 1 92 ? 6.464 -21.276 -20.158 1.00 41.06 92 PRO A O 1
ATOM 767 N N . LYS A 1 93 ? 8.084 -21.964 -18.772 1.00 35.88 93 LYS A N 1
ATOM 768 C CA . LYS A 1 93 ? 7.146 -22.542 -17.827 1.00 35.88 93 LYS A CA 1
ATOM 769 C C . LYS A 1 93 ? 6.377 -21.328 -17.305 1.00 35.88 93 LYS A C 1
ATOM 771 O O . LYS A 1 93 ? 7.033 -20.379 -16.862 1.00 35.88 93 LYS A O 1
ATOM 776 N N . PRO A 1 94 ? 5.035 -21.306 -17.408 1.00 42.22 94 PRO A N 1
ATOM 777 C CA . PRO A 1 94 ? 4.252 -20.389 -16.595 1.00 42.22 94 PRO A CA 1
ATOM 778 C C . PRO A 1 94 ? 4.870 -20.439 -15.205 1.00 42.22 94 PRO A C 1
ATOM 780 O O . PRO A 1 94 ? 5.227 -21.546 -14.779 1.00 42.22 94 PRO A O 1
ATOM 783 N N . VAL A 1 95 ? 5.075 -19.293 -14.546 1.00 45.53 95 VAL A N 1
ATOM 784 C CA . VAL A 1 95 ? 5.407 -19.318 -13.119 1.00 45.53 95 VAL A CA 1
ATOM 785 C C . VAL A 1 95 ? 4.365 -20.246 -12.518 1.00 45.53 95 VAL A C 1
ATOM 787 O O . VAL A 1 95 ? 3.165 -19.971 -12.589 1.00 45.53 95 VAL A O 1
ATOM 790 N N . ALA A 1 96 ? 4.803 -21.445 -12.127 1.00 38.72 96 ALA A N 1
ATOM 791 C CA . ALA A 1 96 ? 3.892 -22.402 -11.549 1.00 38.72 96 ALA A CA 1
ATOM 792 C C . ALA A 1 96 ? 3.354 -21.674 -10.331 1.00 38.72 96 ALA A C 1
ATOM 794 O O . ALA A 1 96 ? 4.150 -21.103 -9.587 1.00 38.72 96 ALA A O 1
ATOM 795 N N . LEU A 1 97 ? 2.030 -21.632 -10.184 1.00 44.94 97 LEU A N 1
ATOM 796 C CA . LEU A 1 97 ? 1.397 -21.139 -8.972 1.00 44.94 97 LEU A CA 1
ATOM 797 C C . LEU A 1 97 ? 1.949 -22.005 -7.837 1.00 44.94 97 LEU A C 1
ATOM 799 O O . LEU A 1 97 ? 1.481 -23.116 -7.604 1.00 44.94 97 LEU A O 1
ATOM 803 N N . SER A 1 98 ? 3.043 -21.564 -7.229 1.00 43.88 98 SER A N 1
ATOM 804 C CA . SER A 1 98 ? 3.682 -22.258 -6.133 1.00 43.88 98 SER A CA 1
ATOM 805 C C . SER A 1 98 ? 3.048 -21.742 -4.864 1.00 43.88 98 SER A C 1
ATOM 807 O O . SER A 1 98 ? 2.837 -20.536 -4.704 1.00 43.88 98 SER A O 1
ATOM 809 N N . ASN A 1 99 ? 2.744 -22.673 -3.967 1.00 46.34 99 ASN A N 1
ATOM 810 C CA . ASN A 1 99 ? 2.292 -22.336 -2.632 1.00 46.34 99 ASN A CA 1
ATOM 811 C C . ASN A 1 99 ? 3.416 -21.547 -1.956 1.00 46.34 99 ASN A C 1
ATOM 813 O O . ASN A 1 99 ? 4.488 -22.089 -1.683 1.00 46.34 99 ASN A O 1
ATOM 817 N N . PHE A 1 100 ? 3.184 -20.257 -1.736 1.00 46.16 100 PHE A N 1
ATOM 818 C CA . PHE A 1 100 ? 3.979 -19.478 -0.802 1.00 46.16 100 PHE A CA 1
ATOM 819 C C . PHE A 1 100 ? 3.476 -19.807 0.612 1.00 46.16 100 PHE A C 1
ATOM 821 O O . PHE A 1 100 ? 2.300 -20.107 0.788 1.00 46.16 100 PHE A O 1
ATOM 828 N N . SER A 1 101 ? 4.360 -19.838 1.609 1.00 41.41 101 SER A N 1
ATOM 829 C CA . SER A 1 101 ? 3.980 -20.066 3.006 1.00 41.41 101 SER A CA 1
ATOM 830 C C . SER A 1 101 ? 4.567 -18.956 3.864 1.00 41.41 101 SER A C 1
ATOM 832 O O . SER A 1 101 ? 5.784 -18.863 4.026 1.00 41.41 101 SER A O 1
ATOM 834 N N . GLY A 1 102 ? 3.704 -18.112 4.413 1.00 50.78 102 GLY A N 1
ATOM 835 C CA . GLY A 1 102 ? 4.082 -17.079 5.368 1.00 50.78 102 GLY A CA 1
ATOM 836 C C . GLY A 1 102 ? 2.854 -16.319 5.836 1.00 50.78 102 GLY A C 1
ATOM 837 O O . GLY A 1 102 ? 1.983 -15.981 5.027 1.00 50.78 102 GLY A O 1
ATOM 838 N N . GLU A 1 103 ? 2.761 -16.053 7.136 1.00 52.56 103 GLU A N 1
ATOM 839 C CA . GLU A 1 103 ? 1.717 -15.167 7.641 1.00 52.56 103 GLU A CA 1
ATOM 840 C C . GLU A 1 103 ? 1.895 -13.776 7.021 1.00 52.56 103 GLU A C 1
ATOM 842 O O . GLU A 1 103 ? 3.030 -13.308 6.861 1.00 52.56 103 GLU A O 1
ATOM 847 N N . PRO A 1 104 ? 0.794 -13.122 6.617 1.00 58.72 104 PRO A N 1
ATOM 848 C CA . PRO A 1 104 ? 0.892 -11.743 6.197 1.00 58.72 104 PRO A CA 1
ATOM 849 C C . PRO A 1 104 ? 1.358 -10.977 7.431 1.00 58.72 104 PRO A C 1
ATOM 851 O O . PRO A 1 104 ? 0.773 -11.120 8.500 1.00 58.72 104 PRO A O 1
ATOM 854 N N . GLY A 1 105 ? 2.416 -10.176 7.319 1.00 81.75 105 GLY A N 1
ATOM 855 C CA . GLY A 1 105 ? 2.919 -9.375 8.444 1.00 81.75 105 GLY A CA 1
ATOM 856 C C . GLY A 1 105 ? 1.924 -8.316 8.949 1.00 81.75 105 GLY A C 1
ATOM 857 O O . GLY A 1 105 ? 2.320 -7.421 9.686 1.00 81.75 105 GLY A O 1
ATOM 858 N N . ILE A 1 106 ? 0.663 -8.397 8.510 1.00 94.81 106 ILE A N 1
ATOM 859 C CA . ILE A 1 106 ? -0.480 -7.549 8.809 1.00 94.81 106 ILE A CA 1
ATOM 860 C C . ILE A 1 106 ? -1.730 -8.425 8.989 1.00 94.81 106 ILE A C 1
ATOM 862 O O . ILE A 1 106 ? -1.873 -9.459 8.336 1.00 94.81 106 ILE A O 1
ATOM 866 N N . ALA A 1 107 ? -2.672 -7.994 9.825 1.00 96.50 107 ALA A N 1
ATOM 867 C CA . ALA A 1 107 ? -3.954 -8.670 10.020 1.00 96.50 107 ALA A CA 1
ATOM 868 C C . ALA A 1 107 ? -5.131 -7.730 9.743 1.00 96.50 107 ALA A C 1
ATOM 870 O O . ALA A 1 107 ? -5.106 -6.569 10.134 1.00 96.50 107 ALA A O 1
ATOM 871 N N . PHE A 1 108 ? -6.198 -8.244 9.133 1.00 98.31 108 PHE A N 1
ATOM 872 C CA . PHE A 1 108 ? -7.426 -7.484 8.894 1.00 98.31 108 PHE A CA 1
ATOM 873 C C . PHE A 1 108 ? -8.446 -7.789 9.994 1.00 98.31 108 PHE A C 1
ATOM 875 O O . PHE A 1 108 ? -8.947 -8.913 10.105 1.00 98.31 108 PHE A O 1
ATOM 882 N N . LEU A 1 109 ? -8.718 -6.790 10.827 1.00 98.56 109 LEU A N 1
ATOM 883 C CA . LEU A 1 109 ? -9.613 -6.871 11.974 1.00 98.56 109 LEU A CA 1
ATOM 884 C C . LEU A 1 109 ? -10.964 -6.256 11.634 1.00 98.56 109 LEU A C 1
ATOM 886 O O . LEU A 1 109 ? -11.031 -5.170 11.060 1.00 98.56 109 LEU A O 1
ATOM 890 N N . VAL A 1 110 ? -12.027 -6.933 12.050 1.00 98.62 110 VAL A N 1
ATOM 891 C CA . VAL A 1 110 ? -13.387 -6.410 11.993 1.00 98.62 110 VAL A CA 1
ATOM 892 C C . VAL A 1 110 ? -13.786 -5.983 13.393 1.00 98.62 110 VAL A C 1
ATOM 894 O O . VAL A 1 110 ? -13.749 -6.783 14.333 1.00 98.62 110 VAL A O 1
ATOM 897 N N . MET A 1 111 ? -14.129 -4.709 13.521 1.00 98.06 111 MET A N 1
ATOM 898 C CA . MET A 1 111 ? -14.481 -4.067 14.776 1.00 98.06 111 MET A CA 1
ATOM 899 C C . MET A 1 111 ? -15.984 -3.809 14.825 1.00 98.06 111 MET A C 1
ATOM 901 O O . MET A 1 111 ? -16.574 -3.429 13.811 1.00 98.06 111 MET A O 1
ATOM 905 N N . SER A 1 112 ? -16.581 -3.967 16.006 1.00 96.50 112 SER A N 1
ATOM 906 C CA . SER A 1 112 ? -17.946 -3.493 16.261 1.00 96.50 112 SER A CA 1
ATOM 907 C C . SER A 1 112 ? -17.998 -1.972 16.105 1.00 96.50 112 SER A C 1
ATOM 909 O O . SER A 1 112 ? -17.119 -1.278 16.623 1.00 96.50 112 SER A O 1
ATOM 911 N N . ASP A 1 113 ? -19.007 -1.449 15.408 1.00 94.38 113 ASP A N 1
ATOM 912 C CA . ASP A 1 113 ? -19.253 -0.011 15.309 1.00 94.38 113 ASP A CA 1
ATOM 913 C C . ASP A 1 113 ? -20.743 0.295 15.479 1.00 94.38 113 ASP A C 1
ATOM 915 O O . ASP A 1 113 ? -21.540 0.171 14.552 1.00 94.38 113 ASP A O 1
ATOM 919 N N . GLN A 1 114 ? -21.104 0.690 16.698 1.00 88.19 114 GLN A N 1
ATOM 920 C CA . GLN A 1 114 ? -22.464 1.097 17.064 1.00 88.19 114 GLN A CA 1
ATOM 921 C C . GLN A 1 114 ? -22.606 2.621 17.164 1.00 88.19 114 GLN A C 1
ATOM 923 O O . GLN A 1 114 ? -23.626 3.113 17.646 1.00 88.19 114 GLN A O 1
ATOM 928 N N . ALA A 1 115 ? -21.571 3.372 16.781 1.00 91.81 115 ALA A N 1
ATOM 929 C CA . ALA A 1 115 ? -21.621 4.821 16.825 1.00 91.81 115 ALA A CA 1
ATOM 930 C C . ALA A 1 115 ? -22.422 5.368 15.636 1.00 91.81 115 ALA A C 1
ATOM 932 O O . ALA A 1 115 ? -22.566 4.719 14.597 1.00 91.81 115 ALA A O 1
ATOM 933 N N . ASP A 1 116 ? -22.920 6.591 15.792 1.00 92.75 116 ASP A N 1
ATOM 934 C CA . ASP A 1 116 ? -23.652 7.307 14.749 1.00 92.75 116 ASP A CA 1
ATOM 935 C C . ASP A 1 116 ? -22.751 7.638 13.537 1.00 92.75 116 ASP A C 1
ATOM 937 O O . ASP A 1 116 ? -21.553 7.323 13.516 1.00 92.75 116 ASP A O 1
ATOM 941 N N . SER A 1 117 ? -23.283 8.283 12.496 1.00 92.69 117 SER A N 1
ATOM 942 C CA . SER A 1 117 ? -22.482 8.632 11.309 1.00 92.69 117 SER A CA 1
ATOM 943 C C . SER A 1 117 ? -21.257 9.488 11.626 1.00 92.69 117 SER A C 1
ATOM 945 O O . SER A 1 117 ? -20.274 9.443 10.889 1.00 92.69 117 SER A O 1
ATOM 947 N N . TRP A 1 118 ? -21.298 10.232 12.727 1.00 93.06 118 TRP A N 1
ATOM 948 C CA . TRP A 1 118 ? -20.280 11.200 13.117 1.00 93.06 118 TRP A CA 1
ATOM 949 C C . TRP A 1 118 ? -19.231 10.611 14.064 1.00 93.06 118 TRP A C 1
ATOM 951 O O . TRP A 1 118 ? -18.162 11.194 14.228 1.00 93.06 118 TRP A O 1
ATOM 961 N N . GLY A 1 119 ? -19.508 9.452 14.669 1.00 92.44 119 GLY A N 1
ATOM 962 C CA . GLY A 1 119 ? -18.678 8.900 15.735 1.00 92.44 119 GLY A CA 1
ATOM 963 C C . GLY A 1 119 ? -18.843 9.660 17.054 1.00 92.44 119 GLY A C 1
ATOM 964 O O . GLY A 1 119 ? -17.914 9.682 17.861 1.00 92.44 119 GLY A O 1
ATOM 965 N N . THR A 1 120 ? -19.992 10.310 17.278 1.00 91.31 120 THR A N 1
ATOM 966 C CA . THR A 1 120 ? -20.230 11.178 18.440 1.00 91.31 120 THR A CA 1
ATOM 967 C C . THR A 1 120 ? -19.913 10.445 19.743 1.00 91.31 120 THR A C 1
ATOM 969 O O . THR A 1 120 ? -20.355 9.321 19.981 1.00 91.31 120 THR A O 1
ATOM 972 N N . GLY A 1 121 ? -19.076 11.065 20.581 1.00 89.94 121 GLY A N 1
ATOM 973 C CA . GLY A 1 121 ? -18.663 10.502 21.870 1.00 89.94 121 GLY A CA 1
ATOM 974 C C . GLY A 1 121 ? -17.806 9.230 21.790 1.00 89.94 121 GLY A C 1
ATOM 975 O O . GLY A 1 121 ? -17.499 8.652 22.831 1.00 89.94 121 GLY A O 1
ATOM 976 N N . THR A 1 122 ? -17.399 8.794 20.593 1.00 91.94 122 THR A N 1
ATOM 977 C CA . THR A 1 122 ? -16.628 7.563 20.382 1.00 91.94 122 THR A CA 1
ATOM 978 C C . THR A 1 122 ? -15.204 7.895 19.950 1.00 91.94 122 THR A C 1
ATOM 980 O O . THR A 1 122 ? -14.938 8.164 18.784 1.00 91.94 122 THR A O 1
ATOM 983 N N . GLY A 1 123 ? -14.270 7.865 20.904 1.00 92.19 123 GLY A N 1
ATOM 984 C CA . GLY A 1 123 ? -12.843 8.103 20.643 1.00 92.19 123 GLY A CA 1
ATOM 985 C C . GLY A 1 123 ? -12.049 6.855 20.244 1.00 92.19 123 GLY A C 1
ATOM 986 O O . GLY A 1 123 ? -10.919 6.974 19.784 1.00 92.19 123 GLY A O 1
ATOM 987 N N . ALA A 1 124 ? -12.610 5.650 20.409 1.00 95.38 124 ALA A N 1
ATOM 988 C CA . ALA A 1 124 ? -11.884 4.402 20.183 1.00 95.38 124 ALA A CA 1
ATOM 989 C C . ALA A 1 124 ? -12.798 3.245 19.744 1.00 95.38 124 ALA A C 1
ATOM 991 O O . ALA A 1 124 ? -13.764 2.908 20.426 1.00 95.38 124 ALA A O 1
ATOM 992 N N . TRP A 1 125 ? -12.413 2.549 18.668 1.00 95.44 125 TRP A N 1
ATOM 993 C CA . TRP A 1 125 ? -13.038 1.295 18.216 1.00 95.44 125 TRP A CA 1
ATOM 994 C C . TRP A 1 125 ? -12.087 0.126 18.465 1.00 95.44 125 TRP A C 1
ATOM 996 O O . TRP A 1 125 ? -11.181 -0.130 17.666 1.00 95.44 125 TRP A O 1
ATOM 1006 N N . ARG A 1 126 ? -12.253 -0.561 19.600 1.00 94.69 126 ARG A N 1
ATOM 1007 C CA . ARG A 1 126 ? -11.299 -1.576 20.096 1.00 94.69 126 ARG A CA 1
ATOM 1008 C C . ARG A 1 126 ? -11.884 -2.982 20.246 1.00 94.69 126 ARG A C 1
ATOM 1010 O O . ARG A 1 126 ? -11.113 -3.931 20.390 1.00 94.69 126 ARG A O 1
ATOM 1017 N N . GLU A 1 127 ? -13.204 -3.130 20.178 1.00 96.81 127 GLU A N 1
ATOM 1018 C CA . GLU A 1 127 ? -13.883 -4.426 20.238 1.00 96.81 127 GLU A CA 1
ATOM 1019 C C . GLU A 1 127 ? -13.735 -5.175 18.906 1.00 96.81 127 GLU A C 1
ATOM 1021 O O . GLU A 1 127 ? -14.359 -4.816 17.910 1.00 96.81 127 GLU A O 1
ATOM 1026 N N . VAL A 1 128 ? -12.894 -6.213 18.887 1.00 98.00 128 VAL A N 1
ATOM 1027 C CA . VAL A 1 128 ? -12.710 -7.087 17.720 1.00 98.00 128 VAL A CA 1
ATOM 1028 C C . VAL A 1 128 ? -13.830 -8.127 17.700 1.00 98.00 128 VAL A C 1
ATOM 1030 O O . VAL A 1 128 ? -13.848 -9.022 18.543 1.00 98.00 128 VAL A O 1
ATOM 1033 N N . VAL A 1 129 ? -14.717 -8.049 16.711 1.00 98.19 129 VAL A N 1
ATOM 1034 C CA . VAL A 1 129 ? -15.796 -9.032 16.481 1.00 98.19 129 VAL A CA 1
ATOM 1035 C C . VAL A 1 129 ? -15.414 -10.086 15.444 1.00 98.19 129 VAL A C 1
ATOM 1037 O O . VAL A 1 129 ? -16.107 -11.087 15.269 1.00 98.19 129 VAL A O 1
ATOM 1040 N N . GLY A 1 130 ? -14.303 -9.875 14.738 1.00 98.00 130 GLY A N 1
ATOM 1041 C CA . GLY A 1 130 ? -13.884 -10.758 13.666 1.00 98.00 130 GLY A CA 1
ATOM 1042 C C . GLY A 1 130 ? -12.480 -10.499 13.151 1.00 98.00 130 GLY A C 1
ATOM 1043 O O . GLY A 1 130 ? -11.867 -9.461 13.397 1.00 98.00 130 GLY A O 1
ATOM 1044 N N . ARG A 1 131 ? -11.970 -11.474 12.403 1.00 98.25 131 ARG A N 1
ATOM 1045 C CA . ARG A 1 131 ? -10.711 -11.388 11.663 1.00 98.25 131 ARG A CA 1
ATOM 1046 C C . ARG A 1 131 ? -10.918 -12.038 10.310 1.00 98.25 131 ARG A C 1
ATOM 1048 O O . ARG A 1 131 ? -11.455 -13.148 10.268 1.00 98.25 131 ARG A O 1
ATOM 1055 N N . PHE A 1 132 ? -10.466 -11.395 9.240 1.00 98.12 132 PHE A N 1
ATOM 1056 C CA . PHE A 1 132 ? -10.444 -12.062 7.942 1.00 98.12 132 PHE A CA 1
ATOM 1057 C C . PHE A 1 132 ? -9.519 -13.272 8.011 1.00 98.12 132 PHE A C 1
ATOM 1059 O O . PHE A 1 132 ? -8.398 -13.181 8.514 1.00 98.12 132 PHE A O 1
ATOM 1066 N N . GLN A 1 133 ? -10.007 -14.399 7.506 1.00 96.62 133 GLN A N 1
ATOM 1067 C CA . GLN A 1 133 ? -9.249 -15.642 7.434 1.00 96.62 133 GLN A CA 1
ATOM 1068 C C . GLN A 1 133 ? -8.809 -15.896 5.995 1.00 96.62 133 GLN A C 1
ATOM 1070 O O . GLN A 1 133 ? -9.567 -15.563 5.081 1.00 96.62 133 GLN A O 1
ATOM 1075 N N . PRO A 1 134 ? -7.621 -16.481 5.769 1.00 94.50 134 PRO A N 1
ATOM 1076 C CA . PRO A 1 134 ? -7.204 -16.895 4.437 1.00 94.50 134 PRO A CA 1
ATOM 1077 C C . PRO A 1 134 ? -8.246 -17.812 3.787 1.00 94.50 134 PRO A C 1
ATOM 1079 O O . PRO A 1 134 ? -8.669 -18.810 4.372 1.00 94.50 134 PRO A O 1
ATOM 1082 N N . GLU A 1 135 ? -8.644 -17.485 2.562 1.00 94.38 135 GLU A N 1
ATOM 1083 C CA . GLU A 1 135 ? -9.480 -18.356 1.743 1.00 94.38 135 GLU A CA 1
ATOM 1084 C C . GLU A 1 135 ? -8.651 -19.586 1.343 1.00 94.38 135 GLU A C 1
ATOM 1086 O O . GLU A 1 135 ? -7.499 -19.470 0.909 1.00 94.38 135 GLU A O 1
ATOM 1091 N N . THR A 1 136 ? -9.220 -20.780 1.520 1.00 90.19 136 THR A N 1
ATOM 1092 C CA . THR A 1 136 ? -8.515 -22.046 1.271 1.00 90.19 136 THR A CA 1
ATOM 1093 C C . THR A 1 136 ? -8.017 -22.109 -0.173 1.00 90.19 136 THR A C 1
ATOM 1095 O O . THR A 1 136 ? -8.773 -21.830 -1.097 1.00 90.19 136 THR A O 1
ATOM 1098 N N . GLN A 1 137 ? -6.744 -22.478 -0.364 1.00 87.19 137 GLN A N 1
ATOM 1099 C CA . GLN A 1 137 ? -6.099 -22.583 -1.686 1.00 87.19 137 GLN A CA 1
ATOM 1100 C C . GLN A 1 137 ? -6.110 -21.284 -2.519 1.00 87.19 137 GLN A C 1
ATOM 1102 O O . GLN A 1 137 ? -5.952 -21.331 -3.737 1.00 87.19 137 GLN A O 1
ATOM 1107 N N . SER A 1 138 ? -6.271 -20.118 -1.884 1.00 91.00 138 SER A N 1
ATOM 1108 C CA . SER A 1 138 ? -6.220 -18.826 -2.583 1.00 91.00 138 SER A CA 1
ATOM 1109 C C . SER A 1 138 ? -4.810 -18.256 -2.741 1.00 91.00 138 SER A C 1
ATOM 1111 O O . SER A 1 138 ? -4.605 -17.362 -3.561 1.00 91.00 138 SER A O 1
ATOM 1113 N N . GLU A 1 139 ? -3.851 -18.743 -1.952 1.00 90.38 139 GLU A N 1
ATOM 1114 C CA . GLU A 1 139 ? -2.480 -18.251 -1.965 1.00 90.38 139 GLU A CA 1
ATOM 1115 C C . GLU A 1 139 ? -1.718 -18.741 -3.194 1.00 90.38 139 GLU A C 1
ATOM 1117 O O . GLU A 1 139 ? -1.675 -19.934 -3.495 1.00 90.38 139 GLU A O 1
ATOM 1122 N N . ARG A 1 140 ? -1.096 -17.800 -3.900 1.00 90.88 140 ARG A N 1
ATOM 1123 C CA . ARG A 1 140 ? -0.347 -18.058 -5.122 1.00 90.88 140 ARG A CA 1
ATOM 1124 C C . ARG A 1 140 ? 0.762 -17.044 -5.326 1.00 90.88 140 ARG A C 1
ATOM 1126 O O . ARG A 1 140 ? 0.568 -15.849 -5.134 1.00 90.88 140 ARG A O 1
ATOM 1133 N N . GLN A 1 141 ? 1.908 -17.502 -5.809 1.00 91.50 141 GLN A N 1
ATOM 1134 C CA . GLN A 1 141 ? 2.885 -16.607 -6.416 1.00 91.50 141 GLN A CA 1
ATOM 1135 C C . GLN A 1 141 ? 2.430 -16.263 -7.840 1.00 91.50 141 GLN A C 1
ATOM 1137 O O . GLN A 1 141 ? 2.363 -17.151 -8.689 1.00 91.50 141 GLN A O 1
ATOM 1142 N N . ILE A 1 142 ? 2.062 -15.001 -8.085 1.00 90.75 142 ILE A N 1
ATOM 1143 C CA . ILE A 1 142 ? 1.582 -14.548 -9.403 1.00 90.75 142 ILE A CA 1
ATOM 1144 C C . ILE A 1 142 ? 2.708 -13.991 -10.270 1.00 90.75 142 ILE A C 1
ATOM 1146 O O . ILE A 1 142 ? 2.609 -14.067 -11.487 1.00 90.75 142 ILE A O 1
ATOM 1150 N N . GLU A 1 143 ? 3.785 -13.496 -9.654 1.00 91.88 143 GLU A N 1
ATOM 1151 C CA . GLU A 1 143 ? 4.991 -13.055 -10.354 1.00 91.88 143 GLU A CA 1
ATOM 1152 C C . GLU A 1 143 ? 6.246 -13.465 -9.577 1.00 91.88 143 GLU A C 1
ATOM 1154 O O . GLU A 1 143 ? 6.299 -13.401 -8.341 1.00 91.88 143 GLU A O 1
ATOM 1159 N N . HIS A 1 144 ? 7.276 -13.877 -10.311 1.00 91.56 144 HIS A N 1
ATOM 1160 C CA . HIS A 1 144 ? 8.597 -14.175 -9.770 1.00 91.56 144 HIS A CA 1
ATOM 1161 C C . HIS A 1 144 ? 9.663 -13.861 -10.811 1.00 91.56 144 HIS A C 1
ATOM 1163 O O . HIS A 1 144 ? 9.785 -14.560 -11.820 1.00 91.56 144 HIS A O 1
ATOM 1169 N N . GLY A 1 145 ? 10.457 -12.830 -10.556 1.00 90.50 145 GLY A N 1
ATOM 1170 C CA . GLY A 1 145 ? 11.548 -12.477 -11.444 1.00 90.50 145 GLY A CA 1
ATOM 1171 C C . GLY A 1 145 ? 12.602 -11.594 -10.780 1.00 90.50 145 GLY A C 1
ATOM 1172 O O . GLY A 1 145 ? 12.591 -11.414 -9.560 1.00 90.50 145 GLY A O 1
ATOM 1173 N N . PRO A 1 146 ? 13.547 -11.079 -11.584 1.00 90.62 146 PRO A N 1
ATOM 1174 C CA . PRO A 1 146 ? 14.729 -10.382 -11.087 1.00 90.62 146 PRO A CA 1
ATOM 1175 C C . PRO A 1 146 ? 14.428 -9.002 -10.497 1.00 90.62 146 PRO A C 1
ATOM 1177 O O . PRO A 1 146 ? 15.262 -8.474 -9.775 1.00 90.62 146 PRO A O 1
ATOM 1180 N N . ILE A 1 147 ? 13.274 -8.405 -10.812 1.00 94.44 147 ILE A N 1
ATOM 1181 C CA . ILE A 1 147 ? 12.904 -7.079 -10.305 1.00 94.44 147 ILE A CA 1
ATOM 1182 C C . ILE A 1 147 ? 12.069 -7.212 -9.044 1.00 94.44 147 ILE A C 1
ATOM 1184 O O . ILE A 1 147 ? 12.340 -6.539 -8.054 1.00 94.44 147 ILE A O 1
ATOM 1188 N N . ARG A 1 148 ? 11.059 -8.084 -9.063 1.00 95.38 148 ARG A N 1
ATOM 1189 C CA . ARG A 1 148 ? 10.171 -8.290 -7.920 1.00 95.38 148 ARG A CA 1
ATOM 1190 C C . ARG A 1 148 ? 9.480 -9.638 -7.959 1.00 95.38 148 ARG A C 1
ATOM 1192 O O . ARG A 1 148 ? 9.321 -10.262 -9.008 1.00 95.38 148 ARG A O 1
ATOM 1199 N N . SER A 1 149 ? 9.031 -10.064 -6.789 1.00 94.62 149 SER A N 1
ATOM 1200 C CA . SER A 1 149 ? 8.086 -11.166 -6.633 1.00 94.62 149 SER A CA 1
ATOM 1201 C C . SER A 1 149 ? 6.770 -10.630 -6.092 1.00 94.62 149 SER A C 1
ATOM 1203 O O . SER A 1 149 ? 6.772 -9.788 -5.194 1.00 94.62 149 SER A O 1
ATOM 1205 N N . ILE A 1 150 ? 5.659 -11.145 -6.615 1.00 95.19 150 ILE A N 1
ATOM 1206 C CA . ILE A 1 150 ? 4.315 -10.796 -6.160 1.00 95.19 150 ILE A CA 1
ATOM 1207 C C . ILE A 1 150 ? 3.614 -12.076 -5.724 1.00 95.19 150 ILE A C 1
ATOM 1209 O O . ILE A 1 150 ? 3.439 -13.010 -6.512 1.00 95.19 150 ILE A O 1
ATOM 1213 N N . SER A 1 151 ? 3.214 -12.112 -4.458 1.00 93.94 151 SER A N 1
ATOM 1214 C CA . SER A 1 151 ? 2.333 -13.149 -3.927 1.00 93.94 151 SER A CA 1
ATOM 1215 C C . SER A 1 151 ? 0.938 -12.574 -3.749 1.00 93.94 151 SER A C 1
ATOM 1217 O O . SER A 1 151 ? 0.782 -11.443 -3.306 1.00 93.94 151 SER A O 1
ATOM 1219 N N . GLU A 1 152 ? -0.080 -13.334 -4.117 1.00 95.25 152 GLU A N 1
ATOM 1220 C CA . GLU A 1 152 ? -1.475 -12.954 -3.963 1.00 95.25 152 GLU A CA 1
ATOM 1221 C C . GLU A 1 152 ? -2.176 -13.976 -3.081 1.00 95.25 152 GLU A C 1
ATOM 1223 O O . GLU A 1 152 ? -1.937 -15.178 -3.193 1.00 95.25 152 GLU A O 1
ATOM 1228 N N . ARG A 1 153 ? -3.062 -13.499 -2.214 1.00 95.06 153 ARG A N 1
ATOM 1229 C CA . ARG A 1 153 ? -3.982 -14.346 -1.459 1.00 95.06 153 ARG A CA 1
ATOM 1230 C C . ARG A 1 153 ? -5.319 -13.653 -1.301 1.00 95.06 153 ARG A C 1
ATOM 1232 O O . ARG A 1 153 ? -5.390 -12.422 -1.296 1.00 95.06 153 ARG A O 1
ATOM 1239 N N . ALA A 1 154 ? -6.365 -14.447 -1.128 1.00 97.50 154 ALA A N 1
ATOM 1240 C CA . ALA A 1 154 ? -7.665 -13.931 -0.755 1.00 97.50 154 ALA A CA 1
ATOM 1241 C C . ALA A 1 154 ? -7.944 -14.204 0.722 1.00 97.50 154 ALA A C 1
ATOM 1243 O O . ALA A 1 154 ? -7.514 -15.216 1.278 1.00 97.50 154 ALA A O 1
ATOM 1244 N N . LEU A 1 155 ? -8.657 -13.290 1.368 1.00 97.69 155 LEU A N 1
ATOM 1245 C CA . LEU A 1 155 ? -9.158 -13.469 2.721 1.00 97.69 155 LEU A CA 1
ATOM 1246 C C . LEU A 1 155 ? -10.656 -13.186 2.761 1.00 97.69 155 LEU A C 1
ATOM 1248 O O . LEU A 1 155 ? -11.151 -12.355 2.002 1.00 97.69 155 LEU A O 1
ATOM 1252 N N . THR A 1 156 ? -11.374 -13.832 3.671 1.00 98.38 156 THR A N 1
ATOM 1253 C CA . THR A 1 156 ? -12.830 -13.693 3.798 1.00 98.38 156 THR A CA 1
ATOM 1254 C C . THR A 1 156 ? -13.255 -13.454 5.239 1.00 98.38 156 THR A C 1
ATOM 1256 O O . THR A 1 156 ? -12.663 -14.004 6.172 1.00 98.38 156 THR A O 1
ATOM 1259 N N . TYR A 1 157 ? -14.321 -12.680 5.407 1.00 98.44 157 TYR A N 1
ATOM 1260 C CA . TYR A 1 157 ? -15.075 -12.545 6.649 1.00 98.44 157 TYR A CA 1
ATOM 1261 C C . TYR A 1 157 ? -16.531 -12.258 6.294 1.00 98.44 157 TYR A C 1
ATOM 1263 O O . TYR A 1 157 ? -16.783 -11.331 5.532 1.00 98.44 157 TYR A O 1
ATOM 1271 N N . GLY A 1 158 ? -17.477 -13.026 6.838 1.00 97.69 158 GLY A N 1
ATOM 1272 C CA . GLY A 1 158 ? -18.899 -12.811 6.562 1.00 97.69 158 GLY A CA 1
ATOM 1273 C C . GLY A 1 158 ? -19.203 -12.845 5.061 1.00 97.69 158 GLY A C 1
ATOM 1274 O O . GLY A 1 158 ? -18.995 -13.866 4.403 1.00 97.69 158 GLY A O 1
ATOM 1275 N N . LYS A 1 159 ? -19.693 -11.722 4.531 1.00 97.88 159 LYS A N 1
ATOM 1276 C CA . LYS A 1 159 ? -20.004 -11.503 3.108 1.00 97.88 159 LYS A CA 1
ATOM 1277 C C . LYS A 1 159 ? -18.888 -10.761 2.368 1.00 97.88 159 LYS A C 1
ATOM 1279 O O . LYS A 1 159 ? -19.007 -10.512 1.171 1.00 97.88 159 LYS A O 1
ATOM 1284 N N . SER A 1 160 ? -17.824 -10.400 3.073 1.00 98.62 160 SER A N 1
ATOM 1285 C CA . SER A 1 160 ? -16.734 -9.573 2.576 1.00 98.62 160 SER A CA 1
ATOM 1286 C C . SER A 1 160 ? -15.523 -10.402 2.162 1.00 98.62 160 SER A C 1
ATOM 1288 O O . SER A 1 160 ? -15.220 -11.458 2.732 1.00 98.62 160 SER A O 1
ATOM 1290 N N . ARG A 1 161 ? -14.784 -9.895 1.172 1.00 98.56 161 ARG A N 1
ATOM 1291 C CA . ARG A 1 161 ? -13.602 -10.558 0.612 1.00 98.56 161 ARG A CA 1
ATOM 1292 C C . ARG A 1 161 ? -12.499 -9.553 0.313 1.00 98.56 161 ARG A C 1
ATOM 1294 O O . ARG A 1 161 ? -12.753 -8.506 -0.267 1.00 98.56 161 ARG A O 1
ATOM 1301 N N . ILE A 1 162 ? -11.269 -9.895 0.668 1.00 98.62 162 ILE A N 1
ATOM 1302 C CA . ILE A 1 162 ? -10.065 -9.110 0.391 1.00 98.62 162 ILE A CA 1
ATOM 1303 C C . ILE A 1 162 ? -9.190 -9.898 -0.572 1.00 98.62 162 ILE A C 1
ATOM 1305 O O . ILE A 1 162 ? -8.964 -11.083 -0.352 1.00 98.62 162 ILE A O 1
ATOM 1309 N N . ILE A 1 163 ? -8.682 -9.248 -1.613 1.00 98.12 163 ILE A N 1
ATOM 1310 C CA . ILE A 1 163 ? -7.612 -9.756 -2.467 1.00 98.12 163 ILE A CA 1
ATOM 1311 C C . ILE A 1 163 ? -6.385 -8.912 -2.152 1.00 98.12 163 ILE A C 1
ATOM 1313 O O . ILE A 1 163 ? -6.377 -7.706 -2.392 1.00 98.12 163 ILE A O 1
ATOM 1317 N N . MET A 1 164 ? -5.361 -9.539 -1.588 1.00 97.25 164 MET A N 1
ATOM 1318 C CA . MET A 1 164 ? -4.137 -8.867 -1.177 1.00 97.25 164 MET A CA 1
ATOM 1319 C C . MET A 1 164 ? -2.971 -9.383 -2.005 1.00 97.25 164 MET A C 1
ATOM 1321 O O . MET A 1 164 ? -2.688 -10.581 -1.999 1.00 97.25 164 MET A O 1
ATOM 1325 N N . GLN A 1 165 ? -2.279 -8.461 -2.663 1.00 96.94 165 GLN A N 1
ATOM 1326 C CA . GLN A 1 165 ? -1.004 -8.701 -3.320 1.00 96.94 165 GLN A CA 1
ATOM 1327 C C . GLN A 1 165 ? 0.116 -8.126 -2.458 1.00 96.94 165 GLN A C 1
ATOM 1329 O O . GLN A 1 165 ? 0.129 -6.930 -2.186 1.00 96.94 165 GLN A O 1
ATOM 1334 N N . GLU A 1 166 ? 1.049 -8.970 -2.035 1.00 96.50 166 GLU A N 1
ATOM 1335 C CA . GLU A 1 166 ? 2.278 -8.564 -1.361 1.00 96.50 166 GLU A CA 1
ATOM 1336 C C . GLU A 1 166 ? 3.429 -8.569 -2.373 1.00 96.50 166 GLU A C 1
ATOM 1338 O O . GLU A 1 166 ? 3.704 -9.595 -3.008 1.00 96.50 166 GLU A O 1
ATOM 1343 N N . ILE A 1 167 ? 4.098 -7.425 -2.515 1.00 96.12 167 ILE A N 1
ATOM 1344 C CA . ILE A 1 167 ? 5.190 -7.206 -3.465 1.00 96.12 167 ILE A CA 1
ATOM 1345 C C . ILE A 1 167 ? 6.496 -7.077 -2.685 1.00 96.12 167 ILE A C 1
ATOM 1347 O O . ILE A 1 167 ? 6.595 -6.310 -1.723 1.00 96.12 167 ILE A O 1
ATOM 1351 N N . ARG A 1 168 ? 7.507 -7.836 -3.110 1.00 95.44 168 ARG A N 1
ATOM 1352 C CA . ARG A 1 168 ? 8.858 -7.809 -2.542 1.00 95.44 168 ARG A CA 1
ATOM 1353 C C . ARG A 1 168 ? 9.895 -7.641 -3.634 1.00 95.44 168 ARG A C 1
ATOM 1355 O O . ARG A 1 168 ? 9.761 -8.213 -4.716 1.00 95.44 168 ARG A O 1
ATOM 1362 N N . TYR A 1 169 ? 10.963 -6.945 -3.290 1.00 94.25 169 TYR A N 1
ATOM 1363 C CA . TYR A 1 169 ? 12.066 -6.630 -4.183 1.00 94.25 169 TYR A CA 1
ATOM 1364 C C . TYR A 1 169 ? 13.349 -7.275 -3.649 1.00 94.25 169 TYR A C 1
ATOM 1366 O O . TYR A 1 169 ? 13.566 -7.234 -2.438 1.00 94.25 169 TYR A O 1
ATOM 1374 N N . PRO A 1 170 ? 14.194 -7.883 -4.502 1.00 89.62 170 PRO A N 1
ATOM 1375 C CA . PRO A 1 170 ? 15.462 -8.460 -4.055 1.00 89.62 170 PRO A CA 1
ATOM 1376 C C . PRO A 1 170 ? 16.403 -7.426 -3.423 1.00 89.62 170 PRO A C 1
ATOM 1378 O O . PRO A 1 170 ? 16.988 -7.697 -2.379 1.00 89.62 170 PRO A O 1
ATOM 1381 N N . ASP A 1 171 ? 16.478 -6.233 -4.022 1.00 86.62 171 ASP A N 1
ATOM 1382 C CA . ASP A 1 171 ? 17.469 -5.203 -3.686 1.00 86.62 171 ASP A CA 1
ATOM 1383 C C . ASP A 1 171 ? 16.840 -3.917 -3.112 1.00 86.62 171 ASP A C 1
ATOM 1385 O O . ASP A 1 171 ? 17.466 -2.858 -3.110 1.00 86.62 171 ASP A O 1
ATOM 1389 N N . TRP A 1 172 ? 15.593 -3.976 -2.626 1.00 92.62 172 TRP A N 1
ATOM 1390 C CA . TRP A 1 172 ? 14.918 -2.820 -2.022 1.00 92.62 172 TRP A CA 1
ATOM 1391 C C . TRP A 1 172 ? 14.165 -3.233 -0.747 1.00 92.62 172 TRP A C 1
ATOM 1393 O O . TRP A 1 172 ? 13.397 -4.197 -0.783 1.00 92.62 172 TRP A O 1
ATOM 1403 N N . PRO A 1 173 ? 14.358 -2.536 0.392 1.00 92.19 173 PRO A N 1
ATOM 1404 C CA . PRO A 1 173 ? 13.863 -2.989 1.696 1.00 92.19 173 PRO A CA 1
ATOM 1405 C C . PRO A 1 173 ? 12.354 -2.787 1.885 1.00 92.19 173 PRO A C 1
ATOM 1407 O O . PRO A 1 173 ? 11.798 -3.196 2.907 1.00 92.19 173 PRO A O 1
ATOM 1410 N N . VAL A 1 174 ? 11.691 -2.129 0.932 1.00 95.06 174 VAL A N 1
ATOM 1411 C CA . VAL A 1 174 ? 10.264 -1.825 0.992 1.00 95.06 174 VAL A CA 1
ATOM 1412 C C . VAL A 1 174 ? 9.439 -3.037 0.596 1.00 95.06 174 VAL A C 1
ATOM 1414 O O . VAL A 1 174 ? 9.650 -3.644 -0.451 1.00 95.06 174 VAL A O 1
ATOM 1417 N N . LYS A 1 175 ? 8.452 -3.365 1.428 1.00 95.94 175 LYS A N 1
ATOM 1418 C CA . LYS A 1 175 ? 7.403 -4.323 1.096 1.00 95.94 175 LYS A CA 1
ATOM 1419 C C . LYS A 1 175 ? 6.099 -3.576 0.849 1.00 95.94 175 LYS A C 1
ATOM 1421 O O . LYS A 1 175 ? 5.639 -2.857 1.734 1.00 95.94 175 LYS A O 1
ATOM 1426 N N . GLU A 1 176 ? 5.486 -3.788 -0.308 1.00 97.31 176 GLU A N 1
ATOM 1427 C CA . GLU A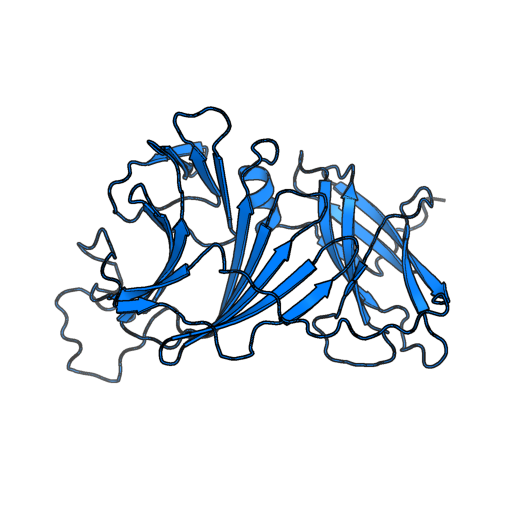 1 176 ? 4.182 -3.205 -0.638 1.00 97.31 176 GLU A CA 1
ATOM 1428 C C . GLU A 1 176 ? 3.051 -4.219 -0.478 1.00 97.31 176 GLU A C 1
ATOM 1430 O O . GLU A 1 176 ? 3.227 -5.425 -0.664 1.00 97.31 176 GLU A O 1
ATOM 1435 N N . TYR A 1 177 ? 1.865 -3.697 -0.196 1.00 97.62 177 TYR A N 1
ATOM 1436 C CA . TYR A 1 177 ? 0.599 -4.400 -0.164 1.00 97.62 177 TYR A CA 1
ATOM 1437 C C . TYR A 1 177 ? -0.401 -3.628 -1.027 1.00 97.62 177 TYR A C 1
ATOM 1439 O O . TYR A 1 177 ? -0.863 -2.552 -0.637 1.00 97.62 177 TYR A O 1
ATOM 1447 N N . LYS A 1 178 ? -0.756 -4.185 -2.188 1.00 97.50 178 LYS A N 1
ATOM 1448 C CA . LYS A 1 178 ? -1.903 -3.730 -2.985 1.00 97.50 178 LYS A CA 1
ATOM 1449 C C . LYS A 1 178 ? -3.123 -4.533 -2.543 1.00 97.50 178 LYS A C 1
ATOM 1451 O O . LYS A 1 178 ? -3.156 -5.756 -2.684 1.00 97.50 178 LYS A O 1
ATOM 1456 N N . ILE A 1 179 ? -4.099 -3.860 -1.947 1.00 98.12 179 ILE A N 1
ATOM 1457 C CA . ILE A 1 179 ? -5.228 -4.483 -1.255 1.00 98.12 179 ILE A CA 1
ATOM 1458 C C . ILE A 1 179 ? -6.514 -4.036 -1.940 1.00 98.12 179 ILE A C 1
ATOM 1460 O O . ILE A 1 179 ? -6.834 -2.852 -1.948 1.00 98.12 179 ILE A O 1
ATOM 1464 N N . ARG A 1 180 ? -7.269 -4.995 -2.472 1.00 98.38 180 ARG A N 1
ATOM 1465 C CA . ARG A 1 180 ? -8.606 -4.784 -3.028 1.00 98.38 180 ARG A CA 1
ATOM 1466 C C . ARG A 1 180 ? -9.632 -5.400 -2.093 1.00 98.38 180 ARG A C 1
ATOM 1468 O O . ARG A 1 180 ? -9.520 -6.574 -1.742 1.00 98.38 180 ARG A O 1
ATOM 1475 N N . ILE A 1 181 ? -10.613 -4.619 -1.674 1.00 98.62 181 ILE A N 1
ATOM 1476 C CA . ILE A 1 181 ? -11.579 -4.988 -0.642 1.00 98.62 181 ILE A CA 1
ATOM 1477 C C . ILE A 1 181 ? -12.969 -4.944 -1.255 1.00 98.62 181 ILE A C 1
ATOM 1479 O O . ILE A 1 181 ? -13.390 -3.901 -1.732 1.00 98.62 181 ILE A O 1
ATOM 1483 N N . HIS A 1 182 ? -13.697 -6.052 -1.188 1.00 98.69 182 HIS A N 1
ATOM 1484 C CA . HIS A 1 182 ? -15.138 -6.098 -1.397 1.00 98.69 182 HIS A CA 1
ATOM 1485 C C . HIS A 1 182 ? -15.805 -6.121 -0.021 1.00 98.69 182 HIS A C 1
ATOM 1487 O O . HIS A 1 182 ? -15.813 -7.155 0.652 1.00 98.69 182 HIS A O 1
ATOM 1493 N N . TRP A 1 183 ? -16.303 -4.966 0.414 1.00 98.50 183 TRP A N 1
ATOM 1494 C CA . TRP A 1 183 ? -16.911 -4.766 1.724 1.00 98.50 183 TRP A CA 1
ATOM 1495 C C . TRP A 1 183 ? -18.433 -4.880 1.656 1.00 98.50 183 TRP A C 1
ATOM 1497 O O . TRP A 1 183 ? -19.089 -4.232 0.838 1.00 98.50 183 TRP A O 1
ATOM 1507 N N . SER A 1 184 ? -19.001 -5.737 2.501 1.00 98.00 184 SER A N 1
ATOM 1508 C CA . SER A 1 184 ? -20.443 -6.010 2.566 1.00 98.00 184 SER A CA 1
ATOM 1509 C C . SER A 1 184 ? -20.924 -6.296 3.993 1.00 98.00 184 SER A C 1
ATOM 1511 O O . SER A 1 184 ? -21.937 -6.974 4.183 1.00 98.00 184 SER A O 1
ATOM 1513 N N . GLU A 1 185 ? -20.199 -5.786 4.994 1.00 97.56 185 GLU A N 1
ATOM 1514 C CA . GLU A 1 185 ? -20.661 -5.769 6.383 1.00 97.56 185 GLU A CA 1
ATOM 1515 C C . GLU A 1 185 ? -21.263 -4.406 6.740 1.00 97.56 185 GLU A C 1
ATOM 1517 O O . GLU A 1 185 ? -20.874 -3.370 6.196 1.00 97.56 185 GLU A O 1
ATOM 1522 N N . SER A 1 186 ? -22.207 -4.411 7.678 1.00 95.12 186 SER A N 1
ATOM 1523 C CA . SER A 1 186 ? -22.963 -3.236 8.118 1.00 95.12 186 SER A CA 1
ATOM 1524 C C . SER A 1 186 ? -22.786 -3.031 9.622 1.00 95.12 186 SER A C 1
ATOM 1526 O O . SER A 1 186 ? -22.813 -4.003 10.374 1.00 95.12 186 SER A O 1
ATOM 1528 N N . GLY A 1 187 ? -22.615 -1.785 10.072 1.00 93.75 187 GLY A N 1
ATOM 1529 C CA . GLY A 1 187 ? -22.368 -1.471 11.488 1.00 93.75 187 GLY A CA 1
ATOM 1530 C C . GLY A 1 187 ? -21.004 -1.963 11.981 1.00 93.75 187 GLY A C 1
ATOM 1531 O O . GLY A 1 187 ? -20.860 -2.408 13.121 1.00 93.75 187 GLY A O 1
ATOM 1532 N N . MET A 1 188 ? -20.007 -1.969 11.092 1.00 97.31 188 MET A N 1
ATOM 1533 C CA . MET A 1 188 ? -18.668 -2.483 11.379 1.00 97.31 188 MET A CA 1
ATOM 1534 C C . MET A 1 188 ? -17.573 -1.569 10.831 1.00 97.31 188 MET A C 1
ATOM 1536 O O . MET A 1 188 ? -17.758 -0.861 9.834 1.00 97.31 188 MET A O 1
ATOM 1540 N N . ARG A 1 189 ? -16.392 -1.642 11.447 1.00 97.62 189 ARG A N 1
ATOM 1541 C CA . ARG A 1 189 ? -15.175 -0.964 10.982 1.00 97.62 189 ARG A CA 1
ATOM 1542 C C . ARG A 1 189 ? -14.105 -1.988 10.622 1.00 97.62 189 ARG A C 1
ATOM 1544 O O . ARG A 1 189 ? -13.845 -2.912 11.389 1.00 97.62 189 ARG A O 1
ATOM 1551 N N . LEU A 1 190 ? -13.462 -1.807 9.475 1.00 98.62 190 LEU A N 1
ATOM 1552 C CA . LEU A 1 190 ? -12.305 -2.593 9.057 1.00 98.62 190 LEU A CA 1
ATOM 1553 C C . LEU A 1 190 ? -11.016 -1.875 9.464 1.00 98.62 190 LEU A C 1
ATOM 1555 O O . LEU A 1 190 ? -10.850 -0.687 9.180 1.00 98.62 190 LEU A O 1
ATOM 1559 N N . LYS A 1 191 ? -10.088 -2.609 10.085 1.00 98.69 191 LYS A N 1
ATOM 1560 C CA . LYS A 1 191 ? -8.745 -2.123 10.426 1.00 98.69 191 LYS A CA 1
ATOM 1561 C C . LYS A 1 191 ? -7.654 -3.064 9.934 1.00 98.69 191 LYS A C 1
ATOM 1563 O O . LYS A 1 191 ? -7.825 -4.280 9.981 1.00 98.69 191 LYS A O 1
ATOM 1568 N N . ILE A 1 192 ? -6.512 -2.512 9.535 1.00 98.44 192 ILE A N 1
ATOM 1569 C CA . ILE A 1 192 ? -5.271 -3.263 9.305 1.00 98.44 192 ILE A CA 1
ATOM 1570 C C . ILE A 1 192 ? -4.402 -3.125 10.551 1.00 98.44 192 ILE A C 1
ATOM 1572 O O . ILE A 1 192 ? -3.953 -2.031 10.869 1.00 98.44 192 ILE A O 1
ATOM 1576 N N . ALA A 1 193 ? -4.158 -4.224 11.255 1.00 98.06 193 ALA A N 1
ATOM 1577 C CA . ALA A 1 193 ? -3.245 -4.286 12.387 1.00 98.06 193 ALA A CA 1
ATOM 1578 C C . ALA A 1 193 ? -1.839 -4.674 11.929 1.00 98.06 193 ALA A C 1
ATOM 1580 O O . ALA A 1 193 ? -1.665 -5.691 11.255 1.00 98.06 193 ALA A O 1
ATOM 1581 N N . ILE A 1 194 ? -0.853 -3.878 12.331 1.00 97.31 194 ILE A N 1
ATOM 1582 C CA . ILE A 1 194 ? 0.564 -4.076 12.044 1.00 97.31 194 ILE A CA 1
ATOM 1583 C C . ILE A 1 194 ? 1.287 -4.251 13.389 1.00 97.31 194 ILE A C 1
ATOM 1585 O O . ILE A 1 194 ? 1.312 -3.308 14.189 1.00 97.31 194 ILE A O 1
ATOM 1589 N N . PRO A 1 195 ? 1.857 -5.437 13.666 1.00 94.69 195 PRO A N 1
ATOM 1590 C CA . PRO A 1 195 ? 2.615 -5.674 14.890 1.00 94.69 195 PRO A CA 1
ATOM 1591 C C . PRO A 1 195 ? 3.889 -4.824 14.931 1.00 94.69 195 PRO A C 1
ATOM 1593 O O . PRO A 1 195 ? 4.671 -4.819 13.978 1.00 94.69 195 PRO A O 1
ATOM 1596 N N . VAL A 1 196 ? 4.127 -4.142 16.051 1.00 92.44 196 VAL A N 1
ATOM 1597 C CA . VAL A 1 196 ? 5.317 -3.301 16.250 1.00 92.44 196 VAL A CA 1
ATOM 1598 C C . VAL A 1 196 ? 6.525 -4.141 16.662 1.00 92.44 196 VAL A C 1
ATOM 1600 O O . VAL A 1 196 ? 7.587 -4.037 16.044 1.00 92.44 196 VAL A O 1
ATOM 1603 N N . ASN A 1 197 ? 6.337 -5.027 17.649 1.00 89.19 197 ASN A N 1
ATOM 1604 C CA . ASN A 1 197 ? 7.370 -5.914 18.199 1.00 89.19 197 ASN A CA 1
ATOM 1605 C C . ASN A 1 197 ? 8.659 -5.165 18.592 1.00 89.19 197 ASN A C 1
ATOM 1607 O O . ASN A 1 197 ? 9.739 -5.513 18.124 1.00 89.19 197 ASN A O 1
ATOM 1611 N N . MET A 1 198 ? 8.527 -4.127 19.420 1.00 90.19 198 MET A N 1
ATOM 1612 C CA . MET A 1 198 ? 9.635 -3.321 19.945 1.00 90.19 198 MET A CA 1
ATOM 1613 C C . MET A 1 198 ? 9.441 -3.055 21.435 1.00 90.19 198 MET A C 1
ATOM 1615 O O . MET A 1 198 ? 8.305 -2.996 21.914 1.00 90.19 198 MET A O 1
ATOM 1619 N N . GLU A 1 199 ? 10.540 -2.843 22.152 1.00 89.88 199 GLU A N 1
ATOM 1620 C CA . GLU A 1 199 ? 10.503 -2.347 23.527 1.00 89.88 199 GLU A CA 1
ATOM 1621 C C . GLU A 1 199 ? 10.302 -0.827 23.543 1.00 89.88 199 GLU A C 1
ATOM 1623 O O . GLU A 1 199 ? 10.909 -0.104 22.759 1.00 89.88 199 GLU A O 1
ATOM 1628 N N . HIS A 1 200 ? 9.426 -0.343 24.429 1.00 90.88 200 HIS A N 1
ATOM 1629 C CA . HIS A 1 200 ? 9.154 1.089 24.626 1.00 90.88 200 HIS A CA 1
ATOM 1630 C C . HIS A 1 200 ? 8.941 1.900 23.324 1.00 90.88 200 HIS A C 1
ATOM 1632 O O . HIS A 1 200 ? 9.602 2.915 23.110 1.00 90.88 200 HIS A O 1
ATOM 1638 N N . PRO A 1 201 ? 8.022 1.487 22.428 1.00 94.44 201 PRO A N 1
ATOM 1639 C CA . PRO A 1 201 ? 7.887 2.137 21.134 1.00 94.44 201 PRO A CA 1
ATOM 1640 C C . PRO A 1 201 ? 7.300 3.549 21.234 1.00 94.44 201 PRO A C 1
ATOM 1642 O O . PRO A 1 201 ? 6.310 3.783 21.930 1.00 94.44 201 PRO A O 1
ATOM 1645 N N . SER A 1 202 ? 7.863 4.461 20.446 1.00 95.12 202 SER A N 1
ATOM 1646 C CA . SER A 1 202 ? 7.368 5.816 20.213 1.00 95.12 202 SER A CA 1
ATOM 1647 C C . SER A 1 202 ? 6.891 5.951 18.769 1.00 95.12 202 SER A C 1
ATOM 1649 O O . SER A 1 202 ? 7.630 5.622 17.837 1.00 95.12 202 SER A O 1
ATOM 1651 N N . LEU A 1 203 ? 5.649 6.407 18.582 1.00 97.69 203 LEU A N 1
ATOM 1652 C CA . LEU A 1 203 ? 5.022 6.571 17.272 1.00 97.69 203 LEU A CA 1
ATOM 1653 C C . LEU A 1 203 ? 5.005 8.046 16.887 1.00 97.69 203 LEU A C 1
ATOM 1655 O O . LEU A 1 203 ? 4.389 8.864 17.561 1.00 97.69 203 LEU A O 1
ATOM 1659 N N . THR A 1 204 ? 5.622 8.372 15.760 1.00 98.12 204 THR A N 1
ATOM 1660 C CA . THR A 1 204 ? 5.557 9.682 15.116 1.00 98.12 204 THR A CA 1
ATOM 1661 C C . THR A 1 204 ? 4.832 9.549 13.782 1.00 98.12 204 THR A C 1
ATOM 1663 O O . THR A 1 204 ? 5.158 8.658 13.000 1.00 98.12 204 THR A O 1
ATOM 1666 N N . ALA A 1 205 ? 3.877 10.423 13.486 1.00 98.44 205 ALA A N 1
ATOM 1667 C CA . ALA A 1 205 ? 3.144 10.403 12.222 1.00 98.44 205 ALA A CA 1
ATOM 1668 C C . ALA A 1 205 ? 3.127 11.779 11.557 1.00 98.44 205 ALA A C 1
ATOM 1670 O O . ALA A 1 205 ? 3.338 12.808 12.204 1.00 98.44 205 ALA A O 1
ATOM 1671 N N . GLU A 1 206 ? 2.878 11.785 10.251 1.00 98.44 206 GLU A N 1
ATOM 1672 C CA . GLU A 1 206 ? 2.704 13.020 9.495 1.00 98.44 206 GLU A CA 1
ATOM 1673 C C . GLU A 1 206 ? 1.474 13.797 9.969 1.00 98.44 206 GLU A C 1
ATOM 1675 O O . GLU A 1 206 ? 0.396 13.231 10.146 1.00 98.44 206 GLU A O 1
ATOM 1680 N N . ILE A 1 207 ? 1.614 15.113 10.071 1.00 97.38 207 ILE A N 1
ATOM 1681 C CA . ILE A 1 207 ? 0.510 16.061 10.234 1.00 97.38 207 ILE A CA 1
ATOM 1682 C C . ILE A 1 207 ? 0.638 17.164 9.172 1.00 97.38 207 ILE A C 1
ATOM 1684 O O . ILE A 1 207 ? 1.695 17.298 8.545 1.00 97.38 207 ILE A O 1
ATOM 1688 N N . PRO A 1 208 ? -0.397 17.993 8.939 1.00 95.88 208 PRO A N 1
ATOM 1689 C CA . PRO A 1 208 ? -0.275 19.119 8.020 1.00 95.88 208 PRO A CA 1
ATOM 1690 C C . PRO A 1 208 ? 0.932 20.013 8.354 1.00 95.88 208 PRO A C 1
ATOM 1692 O O . PRO A 1 208 ? 0.962 20.688 9.379 1.00 95.88 208 PRO A O 1
ATOM 1695 N N . GLY A 1 209 ? 1.931 20.022 7.468 1.00 94.69 209 GLY A N 1
ATOM 1696 C CA . GLY A 1 209 ? 3.130 20.854 7.600 1.00 94.69 209 GLY A CA 1
ATOM 1697 C C . GLY A 1 209 ? 4.211 20.335 8.557 1.00 94.69 209 GLY A C 1
ATOM 1698 O O . GLY A 1 209 ? 5.169 21.071 8.795 1.00 94.69 209 GLY A O 1
ATOM 1699 N N . GLY A 1 210 ? 4.111 19.111 9.089 1.00 97.06 210 GLY A N 1
ATOM 1700 C CA . GLY A 1 210 ? 5.108 18.590 10.028 1.00 97.06 210 GLY A CA 1
ATOM 1701 C C . GLY A 1 210 ? 4.902 17.138 10.458 1.00 97.06 210 GLY A C 1
ATOM 1702 O O . GLY A 1 210 ? 4.266 16.346 9.765 1.00 97.06 210 GLY A O 1
ATOM 1703 N N . GLU A 1 211 ? 5.457 16.797 11.618 1.00 97.94 211 GLU A N 1
ATOM 1704 C CA . GLU A 1 211 ? 5.286 15.498 12.270 1.00 97.94 211 GLU A CA 1
ATOM 1705 C C . GLU A 1 211 ? 4.933 15.682 13.752 1.00 97.94 211 GLU A C 1
ATOM 1707 O O . GLU A 1 211 ? 5.393 16.632 14.387 1.00 97.94 211 GLU A O 1
ATOM 1712 N N . GLU A 1 212 ? 4.121 14.778 14.299 1.00 98.00 212 GLU A N 1
ATOM 1713 C CA . GLU A 1 212 ? 3.725 14.764 15.711 1.00 98.00 212 GLU A CA 1
ATOM 1714 C C . GLU A 1 212 ? 3.948 13.378 16.317 1.00 98.00 212 GLU A C 1
ATOM 1716 O O . GLU A 1 212 ? 3.845 12.363 15.627 1.00 98.00 212 GLU A O 1
ATOM 1721 N N . THR A 1 213 ? 4.293 13.334 17.606 1.00 97.88 213 THR A N 1
ATOM 1722 C CA . THR A 1 213 ? 4.479 12.085 18.355 1.00 97.88 213 THR A CA 1
ATOM 1723 C C . THR A 1 213 ? 3.238 11.777 19.178 1.00 97.88 213 THR A C 1
ATOM 1725 O O . THR A 1 213 ? 2.806 12.595 19.986 1.00 97.88 213 THR A O 1
ATOM 1728 N N . PHE A 1 214 ? 2.701 10.575 18.999 1.00 96.50 214 PHE A N 1
ATOM 1729 C CA . PHE A 1 214 ? 1.466 10.112 19.612 1.00 96.50 214 PHE A CA 1
ATOM 1730 C C . PHE A 1 214 ? 1.757 9.103 20.720 1.00 96.50 214 PHE A C 1
ATOM 1732 O O . PHE A 1 214 ? 2.637 8.246 20.610 1.00 96.50 214 PHE A O 1
ATOM 1739 N N . SER A 1 215 ? 0.982 9.195 21.798 1.00 92.88 215 SER A N 1
ATOM 1740 C CA . SER A 1 215 ? 1.042 8.232 22.898 1.00 92.88 215 SER A CA 1
ATOM 1741 C C . SER A 1 215 ? 0.300 6.943 22.541 1.00 92.88 215 SER A C 1
ATOM 1743 O O . SER A 1 215 ? -0.631 6.948 21.740 1.00 92.88 215 SER A O 1
ATOM 1745 N N . ALA A 1 216 ? 0.663 5.831 23.184 1.00 95.19 216 ALA A N 1
ATOM 1746 C CA . ALA A 1 216 ? -0.060 4.559 23.089 1.00 95.19 216 ALA A CA 1
ATOM 1747 C C . ALA A 1 216 ? -1.385 4.581 23.891 1.00 95.19 216 ALA A C 1
ATOM 1749 O O . ALA A 1 216 ? -1.587 3.803 24.827 1.00 95.19 216 ALA A O 1
ATOM 1750 N N . ASP A 1 217 ? -2.276 5.516 23.563 1.00 95.75 217 ASP A N 1
ATOM 1751 C CA . ASP A 1 217 ? -3.502 5.829 24.311 1.00 95.75 217 ASP A CA 1
ATOM 1752 C C . ASP A 1 217 ? -4.746 5.049 23.847 1.00 95.75 217 ASP A C 1
ATOM 1754 O O . ASP A 1 217 ? -5.810 5.141 24.473 1.00 95.75 217 ASP A O 1
ATOM 1758 N N . LYS A 1 218 ? -4.599 4.231 22.794 1.00 96.62 218 LYS A N 1
ATOM 1759 C CA . LYS A 1 218 ? -5.652 3.396 22.187 1.00 96.62 218 LYS A CA 1
ATOM 1760 C C . LYS A 1 218 ? -6.809 4.193 21.572 1.00 96.62 218 LYS A C 1
ATOM 1762 O O . LYS A 1 218 ? -7.827 3.576 21.242 1.00 96.62 218 LYS A O 1
ATOM 1767 N N . GLN A 1 219 ? -6.677 5.512 21.449 1.00 96.88 219 GLN A N 1
ATOM 1768 C CA . GLN A 1 219 ? -7.653 6.368 20.781 1.00 96.88 219 GLN A CA 1
ATOM 1769 C C . GLN A 1 219 ? -7.405 6.375 19.271 1.00 96.88 219 GLN A C 1
ATOM 1771 O O . GLN A 1 219 ? -6.314 6.043 18.808 1.00 96.88 219 GLN A O 1
ATOM 1776 N N . GLU A 1 220 ? -8.433 6.728 18.503 1.00 96.88 220 GLU A N 1
ATOM 1777 C CA . GLU A 1 220 ? -8.257 7.078 17.099 1.00 96.88 220 GLU A CA 1
ATOM 1778 C C . GLU A 1 220 ? -7.607 8.448 16.972 1.00 96.88 220 GLU A C 1
ATOM 1780 O O . GLU A 1 220 ? -8.064 9.432 17.555 1.00 96.88 220 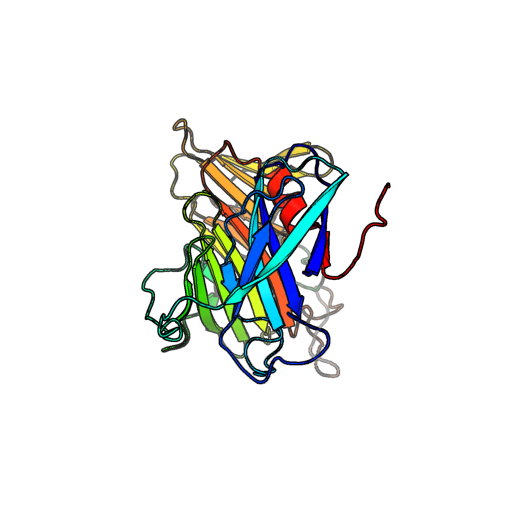GLU A O 1
ATOM 1785 N N . HIS A 1 221 ? -6.605 8.508 16.111 1.00 97.56 221 HIS A N 1
ATOM 1786 C CA . HIS A 1 221 ? -5.915 9.719 15.718 1.00 97.56 221 HIS A CA 1
ATOM 1787 C C . HIS A 1 221 ? -5.970 9.870 14.205 1.00 97.56 221 HIS A C 1
ATOM 1789 O O . HIS A 1 221 ? -5.983 8.886 13.459 1.00 97.56 221 HIS A O 1
ATOM 1795 N N . ALA A 1 222 ? -5.995 11.120 13.754 1.00 97.31 222 ALA A N 1
ATOM 1796 C CA . ALA A 1 222 ? -5.834 11.452 12.350 1.00 97.31 222 ALA A CA 1
ATOM 1797 C C . ALA A 1 222 ? -4.354 11.693 12.039 1.00 97.31 222 ALA A C 1
ATOM 1799 O O . ALA A 1 222 ? -3.629 12.265 12.850 1.00 97.31 222 ALA A O 1
ATOM 1800 N N . HIS A 1 223 ? -3.922 11.299 10.847 1.00 98.00 223 HIS A N 1
ATOM 1801 C CA . HIS A 1 223 ? -2.588 11.606 10.339 1.00 98.00 223 HIS A CA 1
ATOM 1802 C C . HIS A 1 223 ? -2.593 11.805 8.822 1.00 98.00 223 HIS A C 1
ATOM 1804 O O . HIS A 1 223 ? -3.599 11.586 8.141 1.00 98.00 223 HIS A O 1
ATOM 1810 N N . GLY A 1 224 ? -1.449 12.247 8.303 1.00 97.44 224 GLY A N 1
ATOM 1811 C CA . GLY A 1 224 ? -1.161 12.349 6.880 1.00 97.44 224 GLY A CA 1
ATOM 1812 C C . GLY A 1 224 ? -0.997 10.975 6.233 1.00 97.44 224 GLY A C 1
ATOM 1813 O O . GLY A 1 224 ? -1.924 10.171 6.223 1.00 97.44 224 GLY A O 1
ATOM 1814 N N . GLN A 1 225 ? 0.148 10.732 5.607 1.00 96.69 225 GLN A N 1
ATOM 1815 C CA . GLN A 1 225 ? 0.358 9.594 4.709 1.00 96.69 225 GLN A CA 1
ATOM 1816 C C . GLN A 1 225 ? 1.404 8.598 5.208 1.00 96.69 225 GLN A C 1
ATOM 1818 O O . GLN A 1 225 ? 1.605 7.559 4.572 1.00 96.69 225 GLN A O 1
ATOM 1823 N N . TRP A 1 226 ? 2.096 8.908 6.307 1.00 98.25 226 TRP A N 1
ATOM 1824 C CA . TRP A 1 226 ? 3.131 8.042 6.851 1.00 98.25 226 TRP A CA 1
ATOM 1825 C C . TRP A 1 226 ? 3.183 8.031 8.380 1.00 98.25 226 TRP A C 1
ATOM 1827 O O . TRP A 1 226 ? 2.836 9.003 9.055 1.00 98.25 226 TRP A O 1
ATOM 1837 N N . ILE A 1 227 ? 3.672 6.905 8.903 1.00 98.50 227 ILE A N 1
ATOM 1838 C CA . ILE A 1 227 ? 3.935 6.645 10.319 1.00 98.50 227 ILE A CA 1
ATOM 1839 C C . ILE A 1 227 ? 5.359 6.092 10.461 1.00 98.50 227 ILE A C 1
ATOM 1841 O O . ILE A 1 227 ? 5.821 5.279 9.660 1.00 98.50 227 ILE A O 1
ATOM 1845 N N . LYS A 1 228 ? 6.050 6.526 11.511 1.00 97.81 228 LYS A N 1
ATOM 1846 C CA . LYS A 1 228 ? 7.388 6.110 11.927 1.00 97.81 228 LYS A CA 1
ATOM 1847 C C . LYS A 1 228 ? 7.318 5.675 13.382 1.00 97.81 228 LYS A C 1
ATOM 1849 O O . LYS A 1 228 ? 7.004 6.481 14.249 1.00 97.81 228 LYS A O 1
ATOM 1854 N N . ILE A 1 229 ? 7.628 4.415 13.651 1.00 96.75 229 ILE A N 1
ATOM 1855 C CA . ILE A 1 229 ? 7.691 3.867 15.005 1.00 96.75 229 ILE A CA 1
ATOM 1856 C C . ILE A 1 229 ? 9.140 3.511 15.295 1.00 96.75 229 ILE A C 1
ATOM 1858 O O . ILE A 1 229 ? 9.779 2.825 14.497 1.00 96.75 229 ILE A O 1
ATOM 1862 N N . LYS A 1 230 ? 9.654 3.996 16.421 1.00 94.25 230 LYS A N 1
ATOM 1863 C CA . LYS A 1 230 ? 11.011 3.708 16.891 1.00 94.25 230 LYS A CA 1
ATOM 1864 C C . LYS A 1 230 ? 10.964 3.093 18.273 1.00 94.25 230 LYS A C 1
ATOM 1866 O O . LYS A 1 230 ? 10.051 3.393 19.037 1.00 94.25 230 LYS A O 1
ATOM 1871 N N . SER A 1 231 ? 11.961 2.285 18.589 1.00 90.94 231 SER A N 1
ATOM 1872 C CA . SER A 1 231 ? 12.222 1.835 19.956 1.00 90.94 231 SER A CA 1
ATOM 1873 C C . SER A 1 231 ? 13.314 2.685 20.618 1.00 90.94 231 SER A C 1
ATOM 1875 O O . SER A 1 231 ? 13.981 3.480 19.948 1.00 90.94 231 SER A O 1
ATOM 1877 N N . ASP A 1 232 ? 13.543 2.467 21.913 1.00 86.88 232 ASP A N 1
ATOM 1878 C CA . ASP A 1 232 ? 14.717 3.004 22.614 1.00 86.88 232 ASP A CA 1
ATOM 1879 C C . ASP A 1 232 ? 16.038 2.362 22.135 1.00 86.88 232 ASP A C 1
ATOM 1881 O O . ASP A 1 232 ? 17.110 2.961 22.267 1.00 86.88 232 ASP A O 1
ATOM 1885 N N . ASN A 1 233 ? 15.978 1.164 21.538 1.00 85.44 233 ASN A N 1
ATOM 1886 C CA . ASN A 1 233 ? 17.128 0.496 20.936 1.00 85.44 233 ASN A CA 1
ATOM 1887 C C . ASN A 1 233 ? 17.479 1.144 19.581 1.00 85.44 233 ASN A C 1
ATOM 1889 O O . ASN A 1 233 ? 16.655 1.150 18.656 1.00 85.44 233 ASN A O 1
ATOM 1893 N N . PRO A 1 234 ? 18.715 1.654 19.405 1.00 82.06 234 PRO A N 1
ATOM 1894 C CA . PRO A 1 234 ? 19.131 2.265 18.148 1.00 82.06 234 PRO A CA 1
ATOM 1895 C C . PRO A 1 234 ? 19.014 1.301 16.960 1.00 82.06 234 PRO A C 1
ATOM 1897 O O . PRO A 1 234 ? 19.516 0.180 17.007 1.00 82.06 234 PRO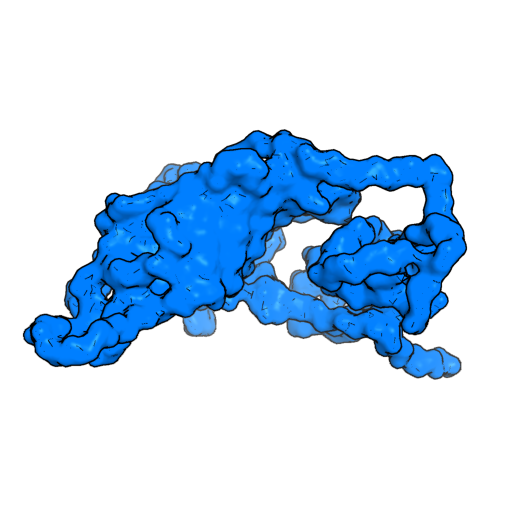 A O 1
ATOM 1900 N N . GLY A 1 235 ? 18.403 1.764 15.868 1.00 80.19 235 GLY A N 1
ATOM 1901 C CA . GLY A 1 235 ? 18.268 0.999 14.621 1.00 80.19 235 GLY A CA 1
ATOM 1902 C C . GLY A 1 235 ? 17.021 0.113 14.533 1.00 80.19 235 GLY A C 1
ATOM 1903 O O . GLY A 1 235 ? 16.746 -0.429 13.465 1.00 80.19 235 GLY A O 1
ATOM 1904 N N . GLU A 1 236 ? 16.232 -0.003 15.603 1.00 87.56 236 GLU A N 1
ATOM 1905 C CA . GLU A 1 236 ? 14.922 -0.652 15.550 1.00 87.56 236 GLU A CA 1
ATOM 1906 C C . GLU A 1 236 ? 13.839 0.354 15.155 1.00 87.56 236 GLU A C 1
ATOM 1908 O O . GLU A 1 236 ? 13.329 1.121 15.976 1.00 87.56 236 GL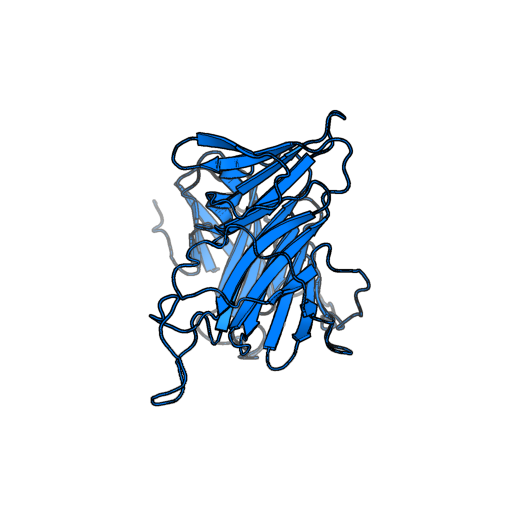U A O 1
ATOM 1913 N N . GLU A 1 237 ? 13.481 0.329 13.873 1.00 92.12 237 GLU A N 1
ATOM 1914 C CA . GLU A 1 237 ? 12.429 1.171 13.312 1.00 92.12 237 GLU A CA 1
ATOM 1915 C C . GLU A 1 237 ? 11.402 0.338 12.532 1.00 92.12 237 GLU A C 1
ATOM 1917 O O . GLU A 1 237 ? 11.661 -0.789 12.092 1.00 92.12 237 GLU A O 1
ATOM 1922 N N . LEU A 1 238 ? 10.197 0.890 12.417 1.00 95.62 238 LEU A N 1
ATOM 1923 C CA . LEU A 1 238 ? 9.100 0.403 11.594 1.00 95.62 238 LEU A CA 1
ATOM 1924 C C . LEU A 1 238 ? 8.488 1.623 10.918 1.00 95.62 238 LEU A C 1
ATOM 1926 O O . LEU A 1 238 ? 8.003 2.547 11.570 1.00 95.62 238 LEU A O 1
ATOM 1930 N N . LEU A 1 239 ? 8.544 1.618 9.599 1.00 97.56 239 LEU A N 1
ATOM 1931 C CA . LEU A 1 239 ? 8.131 2.715 8.750 1.00 97.56 239 LEU A CA 1
ATOM 1932 C C . LEU A 1 239 ? 6.961 2.239 7.902 1.00 97.56 239 LEU A C 1
ATOM 1934 O O . LEU A 1 239 ? 6.962 1.118 7.386 1.00 97.56 239 LEU A O 1
ATOM 1938 N N . ILE A 1 240 ? 5.940 3.081 7.822 1.00 98.12 240 ILE A N 1
ATOM 1939 C CA . ILE A 1 240 ? 4.675 2.783 7.170 1.00 98.12 240 ILE A CA 1
ATOM 1940 C C . ILE A 1 240 ? 4.308 3.983 6.303 1.00 98.12 240 ILE A C 1
ATOM 1942 O O . ILE A 1 240 ? 4.387 5.122 6.757 1.00 98.12 240 ILE A O 1
ATOM 1946 N N . ALA A 1 241 ? 3.882 3.729 5.072 1.00 98.19 241 ALA A N 1
ATOM 1947 C CA . ALA A 1 241 ? 3.342 4.742 4.173 1.00 98.19 241 ALA A CA 1
ATOM 1948 C C . ALA A 1 241 ? 2.141 4.182 3.411 1.00 98.19 241 ALA A C 1
ATOM 1950 O O . ALA A 1 241 ? 2.084 2.982 3.146 1.00 98.19 241 ALA A O 1
ATOM 1951 N N . HIS A 1 242 ? 1.179 5.024 3.046 1.00 97.94 242 HIS A N 1
ATOM 1952 C CA . HIS A 1 242 ? -0.023 4.583 2.336 1.00 97.94 242 HIS A CA 1
ATOM 1953 C C . HIS A 1 242 ? -0.628 5.680 1.456 1.00 97.94 242 HIS A C 1
ATOM 1955 O O . HIS A 1 242 ? -0.289 6.854 1.587 1.00 97.94 242 HIS A O 1
ATOM 1961 N N . ASN A 1 243 ? -1.614 5.323 0.629 1.00 94.94 243 ASN A N 1
ATOM 1962 C CA . ASN A 1 243 ? -2.303 6.259 -0.267 1.00 94.94 243 ASN A CA 1
ATOM 1963 C C . ASN A 1 243 ? -3.729 6.682 0.159 1.00 94.94 243 ASN A C 1
ATOM 1965 O O . ASN A 1 243 ? -4.421 7.296 -0.648 1.00 94.94 243 ASN A O 1
ATOM 1969 N N . GLY A 1 244 ? -4.177 6.401 1.393 1.00 92.25 244 GLY A N 1
ATOM 1970 C CA . GLY A 1 244 ? -5.499 6.883 1.845 1.00 92.25 244 GLY A CA 1
ATOM 1971 C C . GLY A 1 244 ? -5.990 6.484 3.244 1.00 92.25 244 GLY A C 1
ATOM 1972 O O . GLY A 1 244 ? -7.168 6.658 3.539 1.00 92.25 244 GLY A O 1
ATOM 1973 N N . LEU A 1 245 ? -5.139 5.936 4.116 1.00 96.56 245 LEU A N 1
ATOM 1974 C CA . LEU A 1 245 ? -5.532 5.401 5.427 1.00 96.56 245 LEU A CA 1
ATOM 1975 C C . LEU A 1 245 ? -5.341 6.426 6.557 1.00 96.56 245 LEU A C 1
ATOM 1977 O O . LEU A 1 245 ? -4.468 6.268 7.391 1.00 96.56 245 LEU A O 1
ATOM 1981 N N . HIS A 1 246 ? -6.140 7.490 6.610 1.00 96.69 246 HIS A N 1
ATOM 1982 C CA . HIS A 1 246 ? -5.846 8.645 7.481 1.00 96.69 246 HIS A CA 1
ATOM 1983 C C . HIS A 1 246 ? -6.167 8.486 8.975 1.00 96.69 246 HIS A C 1
ATOM 1985 O O . HIS A 1 246 ? -5.813 9.362 9.762 1.00 96.69 246 HIS A O 1
ATOM 1991 N N . GLY A 1 247 ? -6.817 7.398 9.392 1.00 97.56 247 GLY A N 1
ATOM 1992 C CA . GLY A 1 247 ? -7.090 7.117 10.805 1.00 97.56 247 GLY A CA 1
ATOM 1993 C C . GLY A 1 247 ? -6.196 6.006 11.340 1.00 97.56 247 GLY A C 1
ATOM 1994 O O . GLY A 1 247 ? -5.934 5.039 10.624 1.00 97.56 247 GLY A O 1
ATOM 1995 N N . PHE A 1 248 ? -5.766 6.093 12.595 1.00 98.25 248 PHE A N 1
ATOM 1996 C CA . PHE A 1 248 ? -5.088 4.986 13.266 1.00 98.25 248 PHE A CA 1
ATOM 1997 C C . PHE A 1 248 ? -5.364 4.953 14.769 1.00 98.25 248 PHE A C 1
ATOM 1999 O O . PHE A 1 248 ? -5.652 5.981 15.367 1.00 98.25 248 PHE A O 1
ATOM 2006 N N . ASP A 1 249 ? -5.215 3.783 15.390 1.00 98.12 249 ASP A N 1
ATOM 2007 C CA . ASP A 1 249 ? -5.070 3.655 16.842 1.00 98.12 249 ASP A CA 1
ATOM 2008 C C . ASP A 1 249 ? -3.789 2.897 17.202 1.00 98.12 249 ASP A C 1
ATOM 2010 O O . ASP A 1 249 ? -3.334 2.023 16.458 1.00 98.12 249 ASP A O 1
ATOM 2014 N N . PHE A 1 250 ? -3.191 3.239 18.344 1.00 97.62 250 PHE A N 1
ATOM 2015 C CA . PHE A 1 250 ? -1.923 2.667 18.790 1.00 97.62 250 PHE A CA 1
ATOM 2016 C C . PHE A 1 250 ? -1.988 2.257 20.261 1.00 97.62 250 PHE A C 1
ATOM 2018 O O . PHE A 1 250 ? -2.380 3.043 21.124 1.00 97.62 250 PHE A O 1
ATOM 2025 N N . ASP A 1 251 ? -1.606 1.011 20.558 1.00 94.62 251 ASP A N 1
ATOM 2026 C CA . ASP A 1 251 ? -1.620 0.470 21.926 1.00 94.62 251 ASP A CA 1
ATOM 2027 C C . ASP A 1 251 ? -0.248 0.028 22.451 1.00 94.62 251 ASP A C 1
ATOM 2029 O O . ASP A 1 251 ? -0.173 -0.621 23.497 1.00 94.62 251 ASP A O 1
ATOM 2033 N N . GLY A 1 252 ? 0.824 0.362 21.728 1.00 93.19 252 GLY A N 1
ATOM 2034 C CA . GLY A 1 252 ? 2.193 -0.049 22.036 1.00 93.19 252 GLY A CA 1
ATOM 2035 C C . GLY A 1 252 ? 2.578 -1.418 21.473 1.00 93.19 252 GLY A C 1
ATOM 2036 O O . GLY A 1 252 ? 3.758 -1.673 21.275 1.00 93.19 252 GLY A O 1
ATOM 2037 N N . ARG A 1 253 ? 1.617 -2.302 21.177 1.00 92.75 253 ARG A N 1
ATOM 2038 C CA . ARG A 1 253 ? 1.891 -3.624 20.582 1.00 92.75 253 ARG A CA 1
ATOM 2039 C C . ARG A 1 253 ? 1.567 -3.645 19.099 1.00 92.75 253 ARG A C 1
ATOM 2041 O O . ARG A 1 253 ? 2.385 -4.107 18.309 1.00 92.75 253 ARG A O 1
ATOM 2048 N N . ASP A 1 254 ? 0.407 -3.104 18.743 1.00 94.81 254 ASP A N 1
ATOM 2049 C CA . ASP A 1 254 ? -0.034 -2.943 17.363 1.00 94.81 254 ASP A CA 1
ATOM 2050 C C . ASP A 1 254 ? -0.250 -1.459 17.063 1.00 94.81 254 ASP A C 1
ATOM 2052 O O . ASP A 1 254 ? -0.850 -0.740 17.870 1.00 94.81 254 ASP A O 1
ATOM 2056 N N . VAL A 1 255 ? 0.136 -1.034 15.861 1.00 97.44 255 VAL A N 1
ATOM 2057 C CA . VAL A 1 255 ? -0.498 0.116 15.207 1.00 97.44 255 VAL A CA 1
ATOM 2058 C C . VAL A 1 255 ? -1.593 -0.412 14.288 1.00 97.44 255 VAL A C 1
ATOM 2060 O O . VAL A 1 255 ? -1.387 -1.366 13.535 1.00 97.44 255 VAL A O 1
ATOM 2063 N N . ARG A 1 256 ? -2.791 0.160 14.382 1.00 98.31 256 ARG A N 1
ATOM 2064 C CA . ARG A 1 256 ? -3.954 -0.269 13.606 1.00 98.31 256 ARG A CA 1
ATOM 2065 C C . ARG A 1 256 ? -4.414 0.871 12.728 1.00 98.31 256 ARG A C 1
ATOM 2067 O O . ARG A 1 256 ? -4.920 1.861 13.237 1.00 98.31 256 ARG A O 1
ATOM 2074 N N . LEU A 1 257 ? -4.256 0.717 11.421 1.00 98.50 257 LEU A N 1
ATOM 2075 C CA . LEU A 1 257 ? -4.757 1.668 10.439 1.00 98.50 257 LEU A CA 1
ATOM 2076 C C . LEU A 1 257 ? -6.249 1.428 10.222 1.00 98.50 257 LEU A C 1
ATOM 2078 O O . LEU A 1 257 ? -6.681 0.300 9.976 1.00 98.50 257 LEU A O 1
ATOM 2082 N N . SER A 1 258 ? -7.029 2.492 10.308 1.00 98.00 258 SER A N 1
ATOM 2083 C CA . SER A 1 258 ? -8.457 2.491 10.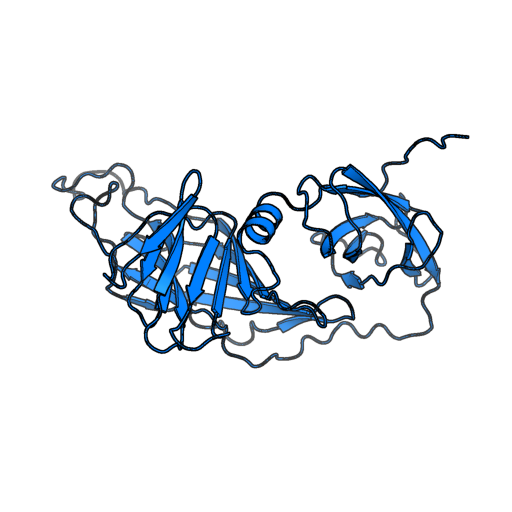036 1.00 98.00 258 SER A CA 1
ATOM 2084 C C . SER A 1 258 ? -8.713 2.565 8.537 1.00 98.00 258 SER A C 1
ATOM 2086 O O . SER A 1 258 ? -8.189 3.445 7.859 1.00 98.00 258 SER A O 1
ATOM 2088 N N . VAL A 1 259 ? -9.507 1.621 8.028 1.00 98.12 259 VAL A N 1
ATOM 2089 C CA . VAL A 1 259 ? -9.660 1.398 6.586 1.00 98.12 259 VAL A CA 1
ATOM 2090 C C . VAL A 1 259 ? -11.038 1.810 6.087 1.00 98.12 259 VAL A C 1
ATOM 2092 O O . VAL A 1 259 ? -11.138 2.737 5.298 1.00 98.12 259 VAL A O 1
ATOM 2095 N N . LEU A 1 260 ? -12.094 1.135 6.551 1.00 97.94 260 LEU A N 1
ATOM 2096 C CA . LEU A 1 260 ? -13.482 1.381 6.138 1.00 97.94 260 LEU A CA 1
ATOM 2097 C C . LEU A 1 260 ? -14.375 1.458 7.369 1.00 97.94 260 LEU A C 1
ATOM 2099 O O . LEU A 1 260 ? -14.148 0.725 8.339 1.00 97.94 260 LEU A O 1
ATOM 2103 N N . ARG A 1 261 ? -15.409 2.299 7.326 1.00 96.88 261 ARG A N 1
ATOM 2104 C CA . ARG A 1 261 ? -16.378 2.455 8.411 1.00 96.88 261 ARG A CA 1
ATOM 2105 C C . ARG A 1 261 ? -17.804 2.408 7.870 1.00 96.88 261 ARG A C 1
ATOM 2107 O O . ARG A 1 261 ? -18.355 3.399 7.406 1.00 96.88 261 ARG A O 1
ATOM 2114 N N . SER A 1 262 ? -18.447 1.259 8.021 1.00 96.38 262 SER A N 1
ATOM 2115 C CA . SER A 1 262 ? -19.826 1.039 7.576 1.00 96.38 262 SER A CA 1
ATOM 2116 C C . SER A 1 262 ? -20.867 1.451 8.612 1.00 96.38 262 SER A C 1
ATOM 2118 O O . SER A 1 262 ? -21.723 0.656 8.991 1.00 96.38 262 SER A O 1
ATOM 2120 N N . ALA A 1 263 ? -20.804 2.694 9.084 1.00 95.12 263 ALA A N 1
ATOM 2121 C CA . ALA A 1 263 ? -21.872 3.262 9.901 1.00 95.12 263 ALA A CA 1
ATOM 2122 C C . ALA A 1 263 ? -23.147 3.463 9.064 1.00 95.12 263 ALA A C 1
ATOM 2124 O O . ALA A 1 263 ? -23.095 3.519 7.828 1.00 95.12 263 ALA A O 1
ATOM 2125 N N . VAL A 1 264 ? -24.298 3.582 9.731 1.00 94.25 264 VAL A N 1
ATOM 2126 C CA . VAL A 1 264 ? -25.525 4.031 9.058 1.00 94.25 264 VAL A CA 1
ATOM 2127 C C . VAL A 1 264 ? -25.269 5.427 8.490 1.00 94.25 264 VAL A C 1
ATOM 2129 O O . VAL A 1 264 ? -24.637 6.250 9.144 1.00 94.25 264 VAL A O 1
ATOM 2132 N N . TYR A 1 265 ? -25.713 5.683 7.263 1.00 92.44 265 TYR A N 1
ATOM 2133 C CA . TYR A 1 265 ? -25.536 6.958 6.574 1.00 92.44 265 TYR A CA 1
ATOM 2134 C C . TYR A 1 265 ? -26.475 8.036 7.129 1.00 92.44 265 TYR A C 1
ATOM 2136 O O . TYR A 1 265 ? -27.684 7.819 7.191 1.00 92.44 265 TYR A O 1
ATOM 2144 N N . CYS A 1 266 ? -25.920 9.206 7.460 1.00 91.56 266 CYS A N 1
ATOM 2145 C CA . CYS A 1 266 ? -26.637 10.364 8.013 1.00 91.56 266 CYS A CA 1
ATOM 2146 C C . CYS A 1 266 ? -27.594 10.020 9.172 1.00 91.56 266 CYS A C 1
ATOM 2148 O O . CYS A 1 266 ? -28.718 10.511 9.229 1.00 91.56 266 CYS A O 1
ATOM 2150 N N . HIS A 1 267 ? -27.137 9.172 10.087 1.00 90.44 267 HIS A N 1
ATOM 2151 C CA . HIS A 1 267 ? -27.788 8.835 11.344 1.00 90.44 267 HIS A CA 1
ATOM 2152 C C . HIS A 1 267 ? -27.095 9.560 12.495 1.00 90.44 267 HIS A C 1
ATOM 2154 O O . HIS A 1 267 ? -25.866 9.574 12.566 1.00 90.44 267 HIS A O 1
ATOM 2160 N N . GLU A 1 268 ? -27.888 10.149 13.385 1.00 90.06 268 GLU A N 1
ATOM 2161 C CA . GLU A 1 268 ? -27.424 10.843 14.584 1.00 90.06 268 GLU A CA 1
ATOM 2162 C C . GLU A 1 268 ? -27.743 10.030 15.845 1.00 90.06 268 GLU A C 1
ATOM 2164 O O . GLU A 1 268 ? -28.752 9.320 15.933 1.00 90.06 268 GLU A O 1
ATOM 2169 N N . GLN A 1 269 ? -26.865 10.117 16.844 1.00 82.56 269 GLN A N 1
ATOM 2170 C CA . GLN A 1 269 ? -27.063 9.432 18.112 1.00 82.56 269 GLN A CA 1
ATOM 2171 C C . GLN A 1 269 ? -28.372 9.878 18.790 1.00 82.56 269 GLN A C 1
ATOM 2173 O O . GLN A 1 269 ? -28.572 11.051 19.084 1.00 82.56 269 GLN A O 1
ATOM 2178 N N . GLY A 1 270 ? -29.240 8.913 19.108 1.00 76.88 270 GLY A N 1
ATOM 2179 C CA . GLY A 1 270 ? -30.535 9.153 19.759 1.00 76.88 270 GLY A CA 1
ATOM 2180 C C . GLY A 1 270 ? -31.737 9.010 18.826 1.00 76.88 270 GLY A C 1
ATOM 2181 O O . GLY A 1 270 ? -32.835 8.725 19.310 1.00 76.88 270 GLY A O 1
ATOM 2182 N N . ASP A 1 271 ? -31.529 9.087 17.510 1.00 78.44 271 ASP A N 1
ATOM 2183 C CA . ASP A 1 271 ? -32.577 8.801 16.534 1.00 78.44 271 ASP A CA 1
ATOM 2184 C C . ASP A 1 271 ? -32.826 7.293 16.426 1.00 78.44 271 ASP A C 1
ATOM 2186 O O . ASP A 1 271 ? -31.901 6.484 16.282 1.00 78.44 271 ASP A O 1
ATOM 2190 N N . GLN A 1 272 ? -34.100 6.897 16.490 1.00 71.19 272 GLN A N 1
ATOM 2191 C CA . GLN A 1 272 ? -34.490 5.498 16.345 1.00 71.19 272 GLN A CA 1
ATOM 2192 C C . GLN A 1 272 ? -34.430 5.076 14.875 1.00 71.19 272 GLN A C 1
ATOM 2194 O O . GLN A 1 272 ? -35.192 5.560 14.044 1.00 71.19 272 GLN A O 1
ATOM 2199 N N . LEU A 1 273 ? -33.609 4.066 14.580 1.00 70.94 273 LEU A N 1
ATOM 2200 C CA . LEU A 1 273 ? -33.547 3.411 13.265 1.00 70.94 273 LEU A CA 1
ATOM 2201 C C . LEU A 1 273 ? -34.831 2.629 12.905 1.00 70.94 273 LEU A C 1
ATOM 2203 O O . LEU A 1 273 ? -34.955 2.108 11.803 1.00 70.94 273 LEU A O 1
ATOM 2207 N N . LEU A 1 274 ? -35.783 2.513 13.838 1.00 59.78 274 LEU A N 1
ATOM 2208 C CA . LEU A 1 274 ? -36.900 1.562 13.794 1.00 59.78 274 LEU A CA 1
ATOM 2209 C C . LEU A 1 274 ? -38.090 2.003 12.927 1.00 59.78 274 LEU A C 1
ATOM 2211 O O . LEU A 1 274 ? -39.032 1.230 12.759 1.00 59.78 274 LEU A O 1
ATOM 2215 N N . THR A 1 275 ? -38.078 3.215 12.368 1.00 72.44 275 THR A N 1
ATOM 2216 C CA . THR A 1 275 ? -39.180 3.712 11.534 1.00 72.44 275 THR A CA 1
ATOM 2217 C C . THR A 1 275 ? -38.670 4.192 10.182 1.00 72.44 275 THR A C 1
ATOM 2219 O O . THR A 1 275 ? -38.171 5.308 10.072 1.00 72.44 275 THR A O 1
ATOM 2222 N N . GLY A 1 276 ? -38.817 3.374 9.136 1.00 74.12 276 GLY A N 1
ATOM 2223 C CA . GLY A 1 276 ? -38.466 3.791 7.778 1.00 74.12 276 GLY A CA 1
ATOM 2224 C C . GLY A 1 276 ? -38.070 2.652 6.835 1.00 74.12 276 GLY A C 1
ATOM 2225 O O . GLY A 1 276 ? -38.184 1.481 7.196 1.00 74.12 276 GLY A O 1
ATOM 2226 N N . PRO A 1 277 ? -37.645 2.993 5.605 1.00 82.06 277 PRO A N 1
ATOM 2227 C CA . PRO A 1 277 ? -37.000 2.047 4.699 1.00 82.06 277 PRO A CA 1
ATOM 2228 C C . PRO A 1 277 ? -35.656 1.566 5.268 1.00 82.06 277 PRO A C 1
ATOM 2230 O O . PRO A 1 277 ? -35.078 2.217 6.134 1.00 82.06 277 PRO A O 1
ATOM 2233 N N . GLU A 1 278 ? -35.148 0.452 4.737 1.00 86.31 278 GLU A N 1
ATOM 2234 C CA . GLU A 1 278 ? -33.851 -0.113 5.131 1.00 86.31 278 GLU A CA 1
ATOM 2235 C C . GLU A 1 278 ? -32.736 0.955 5.081 1.00 86.31 278 GLU A C 1
ATOM 2237 O O . GLU A 1 278 ? -32.597 1.642 4.055 1.00 86.31 278 GLU A O 1
ATOM 2242 N N . PRO A 1 279 ? -31.944 1.119 6.158 1.00 88.44 279 PRO A N 1
ATOM 2243 C CA . PRO A 1 279 ? -30.890 2.118 6.199 1.00 88.44 279 PRO A CA 1
ATOM 2244 C C . PRO A 1 279 ? -29.809 1.836 5.156 1.00 88.44 279 PRO A C 1
ATOM 2246 O O . PRO A 1 279 ? -29.434 0.696 4.879 1.00 88.44 279 PRO A O 1
ATOM 2249 N N . ARG A 1 280 ? -29.249 2.912 4.598 1.00 92.38 280 ARG A N 1
ATOM 2250 C CA . ARG A 1 280 ? -28.015 2.819 3.815 1.00 92.38 280 ARG A CA 1
ATOM 2251 C C . ARG A 1 280 ? -26.825 2.825 4.759 1.00 92.38 280 ARG A C 1
ATOM 2253 O O . ARG A 1 280 ? -26.799 3.597 5.712 1.00 92.38 280 ARG A O 1
ATOM 2260 N N . TYR A 1 281 ? -25.824 2.018 4.440 1.00 95.19 281 TYR A N 1
ATOM 2261 C CA . TYR A 1 281 ? -24.554 1.989 5.150 1.00 95.19 281 TYR A CA 1
ATOM 2262 C C . TYR A 1 281 ? -23.458 2.628 4.303 1.00 95.19 281 TYR A C 1
ATOM 2264 O O . TYR A 1 281 ? -23.465 2.523 3.074 1.00 95.19 281 TYR A O 1
ATOM 2272 N N . MET A 1 282 ? -22.528 3.303 4.970 1.00 96.50 282 MET A N 1
ATOM 2273 C CA . MET A 1 282 ? -21.353 3.906 4.346 1.00 96.50 282 MET A CA 1
ATOM 2274 C C . MET A 1 282 ? -20.336 2.836 3.917 1.00 96.50 282 MET A C 1
ATOM 2276 O O . MET A 1 282 ? -20.412 1.678 4.342 1.00 96.50 282 MET A O 1
ATOM 2280 N N . ASP A 1 283 ? -19.405 3.234 3.048 1.00 96.31 283 ASP A N 1
ATOM 2281 C CA . ASP A 1 283 ? -18.229 2.457 2.632 1.00 96.31 283 ASP A CA 1
ATOM 2282 C C . ASP A 1 283 ? -18.513 1.032 2.117 1.00 96.31 283 ASP A C 1
ATOM 2284 O O . ASP A 1 283 ? -17.658 0.150 2.182 1.00 96.31 283 ASP A O 1
ATOM 2288 N N . GLN A 1 284 ? -19.704 0.781 1.571 1.00 97.62 284 GLN A N 1
ATOM 2289 C CA . GLN A 1 284 ? -20.042 -0.495 0.932 1.00 97.62 284 GLN A CA 1
ATOM 2290 C C . GLN A 1 284 ? -19.390 -0.619 -0.452 1.00 97.62 284 GLN A C 1
ATOM 2292 O O . GLN A 1 284 ? -19.222 0.377 -1.153 1.00 97.62 284 GLN A O 1
ATOM 2297 N N . GLY A 1 285 ? -19.108 -1.849 -0.886 1.00 98.06 285 GLY A N 1
ATOM 2298 C CA . GLY A 1 285 ? -18.637 -2.134 -2.243 1.00 98.06 285 GLY A CA 1
ATOM 2299 C C . GLY A 1 285 ? -17.124 -2.319 -2.356 1.00 98.06 285 GLY A C 1
ATOM 2300 O O . GLY A 1 285 ? -16.496 -2.876 -1.458 1.00 98.06 285 GLY A O 1
ATOM 2301 N N . GLU A 1 286 ? -16.563 -1.941 -3.507 1.00 98.19 286 GLU A N 1
ATOM 2302 C CA . GLU A 1 286 ? -15.152 -2.160 -3.842 1.00 98.19 286 GLU A CA 1
ATOM 2303 C C . GLU A 1 286 ? -14.277 -0.965 -3.453 1.00 98.19 286 GLU A C 1
ATOM 2305 O O . GLU A 1 286 ? -14.598 0.176 -3.781 1.00 98.19 286 GLU A O 1
ATOM 2310 N N . HIS A 1 287 ? -13.155 -1.249 -2.792 1.00 98.25 287 HIS A N 1
ATOM 2311 C CA . HIS A 1 287 ? -12.147 -0.271 -2.384 1.00 98.25 287 HIS A CA 1
ATOM 2312 C C . HIS A 1 287 ? -10.748 -0.781 -2.712 1.00 98.25 287 HIS A C 1
ATOM 2314 O O . HIS A 1 287 ? -10.484 -1.982 -2.621 1.00 98.25 287 HIS A O 1
ATOM 2320 N N . GLU A 1 288 ? -9.834 0.130 -3.034 1.00 97.31 288 GLU A N 1
ATOM 2321 C CA . GLU A 1 288 ? -8.432 -0.184 -3.311 1.00 97.31 288 GLU A CA 1
ATOM 2322 C C . GLU A 1 288 ? -7.508 0.651 -2.429 1.00 97.31 288 GLU A C 1
ATOM 2324 O O . GLU A 1 288 ? -7.675 1.861 -2.295 1.00 97.31 288 GLU A O 1
ATOM 2329 N N . ILE A 1 289 ? -6.520 -0.008 -1.829 1.00 96.62 289 ILE A N 1
ATOM 2330 C CA . ILE A 1 289 ? -5.539 0.598 -0.929 1.00 96.62 289 ILE A CA 1
ATOM 2331 C C . ILE A 1 289 ? -4.149 0.136 -1.323 1.00 96.62 289 ILE A C 1
ATOM 2333 O O . ILE A 1 289 ? -3.929 -1.032 -1.654 1.00 96.62 289 ILE A O 1
ATOM 2337 N N . HIS A 1 290 ? -3.199 1.056 -1.210 1.00 97.50 290 HIS A N 1
ATOM 2338 C CA . HIS A 1 290 ? -1.787 0.777 -1.350 1.00 97.50 290 HIS A CA 1
ATOM 2339 C C . HIS A 1 290 ? -1.051 1.145 -0.058 1.00 97.50 290 HIS A C 1
ATOM 2341 O O . HIS A 1 290 ? -1.117 2.287 0.400 1.00 97.50 290 HIS A O 1
ATOM 2347 N N . LEU A 1 291 ? -0.373 0.163 0.533 1.00 97.69 291 LEU A N 1
ATOM 2348 C CA . LEU A 1 291 ? 0.347 0.266 1.801 1.00 97.69 291 LEU A CA 1
ATOM 2349 C C . LEU A 1 291 ? 1.782 -0.230 1.616 1.00 97.69 291 LEU A C 1
ATOM 2351 O O . LEU A 1 291 ? 1.988 -1.293 1.043 1.00 97.69 291 LEU A O 1
ATOM 2355 N N . ALA A 1 292 ? 2.763 0.484 2.148 1.00 97.69 292 ALA A N 1
ATOM 2356 C CA . ALA A 1 292 ? 4.158 0.071 2.187 1.00 97.69 292 ALA A CA 1
ATOM 2357 C C . ALA A 1 292 ? 4.656 -0.016 3.632 1.00 97.69 292 ALA A C 1
ATOM 2359 O O . ALA A 1 292 ? 4.333 0.843 4.453 1.00 97.69 292 ALA A O 1
ATOM 2360 N N . ILE A 1 293 ? 5.442 -1.053 3.935 1.00 97.06 293 ILE A N 1
ATOM 2361 C CA . ILE A 1 293 ? 6.019 -1.308 5.261 1.00 97.06 293 ILE A CA 1
ATOM 2362 C C . ILE A 1 293 ? 7.493 -1.693 5.116 1.00 97.06 293 ILE A C 1
ATOM 2364 O O . ILE A 1 293 ? 7.834 -2.561 4.309 1.00 97.06 293 ILE A O 1
ATOM 2368 N N . TRP A 1 294 ? 8.368 -1.075 5.910 1.00 95.19 294 TRP A N 1
ATOM 2369 C CA . TRP A 1 294 ? 9.804 -1.369 5.928 1.00 95.19 294 TRP A CA 1
ATOM 2370 C C . TRP A 1 294 ? 10.447 -0.994 7.266 1.00 95.19 294 TRP A C 1
ATOM 2372 O O . TRP A 1 294 ? 9.782 -0.495 8.172 1.00 95.19 294 TRP A O 1
ATOM 2382 N N . ARG A 1 295 ? 11.741 -1.294 7.417 1.00 92.75 295 ARG A N 1
ATOM 2383 C CA . ARG A 1 295 ? 12.513 -1.019 8.645 1.00 92.75 295 ARG A CA 1
ATOM 2384 C C . ARG A 1 295 ? 13.790 -0.210 8.412 1.00 92.75 295 ARG A C 1
ATOM 2386 O O . ARG A 1 295 ? 14.387 0.268 9.366 1.00 92.75 295 ARG A O 1
ATOM 2393 N N . ASP A 1 296 ? 14.210 -0.063 7.158 1.00 90.25 296 ASP A N 1
ATOM 2394 C CA . ASP A 1 296 ? 15.418 0.678 6.798 1.00 90.25 296 ASP A CA 1
ATOM 2395 C C . ASP A 1 296 ? 15.155 2.192 6.764 1.00 90.25 296 ASP A C 1
ATOM 2397 O O . ASP A 1 296 ? 14.424 2.695 5.906 1.00 90.25 296 ASP A O 1
ATOM 2401 N N . SER A 1 297 ? 15.778 2.921 7.687 1.00 89.12 297 SER A N 1
ATOM 2402 C CA . SER A 1 297 ? 15.638 4.371 7.830 1.00 89.12 297 SER A CA 1
ATOM 2403 C C . SER A 1 297 ? 16.312 5.182 6.720 1.00 89.12 297 SER A C 1
ATOM 2405 O O . SER A 1 297 ? 16.049 6.381 6.600 1.00 89.12 297 SER A O 1
ATOM 2407 N N . ALA A 1 298 ? 17.121 4.547 5.862 1.00 90.38 298 ALA A N 1
ATOM 2408 C CA . ALA A 1 298 ? 17.662 5.179 4.662 1.00 90.38 298 ALA A CA 1
ATOM 2409 C C . ALA A 1 298 ? 16.565 5.515 3.636 1.00 90.38 298 ALA A C 1
ATOM 2411 O O . ALA A 1 298 ? 16.723 6.443 2.839 1.00 90.38 298 ALA A O 1
ATOM 2412 N N . VAL A 1 299 ? 15.436 4.795 3.662 1.00 91.56 299 VAL A N 1
ATOM 2413 C CA . VAL A 1 299 ? 14.280 5.082 2.807 1.00 91.56 299 VAL A CA 1
ATOM 2414 C C . VAL A 1 299 ? 13.326 6.022 3.542 1.00 91.56 299 VAL A C 1
ATOM 2416 O O . VAL A 1 299 ? 12.668 5.645 4.512 1.00 91.56 299 VAL A O 1
ATOM 2419 N N . SER A 1 300 ? 13.236 7.264 3.056 1.00 94.88 300 SER A N 1
ATOM 2420 C CA . SER A 1 300 ? 12.395 8.303 3.657 1.00 94.88 300 SER A CA 1
ATOM 2421 C C . SER A 1 300 ? 10.898 7.960 3.567 1.00 94.88 300 SER A C 1
ATOM 2423 O O . SER A 1 300 ? 10.388 7.791 2.454 1.00 94.88 300 SER A O 1
ATOM 2425 N N . PRO A 1 301 ? 10.156 7.955 4.694 1.00 95.69 301 PRO A N 1
ATOM 2426 C CA . PRO A 1 301 ? 8.718 7.699 4.682 1.00 95.69 301 PRO A CA 1
ATOM 2427 C C . PRO A 1 301 ? 7.924 8.771 3.939 1.00 95.69 301 PRO A C 1
ATOM 2429 O O . PRO A 1 301 ? 6.993 8.440 3.214 1.00 95.69 301 PRO A O 1
ATOM 2432 N N . ALA A 1 302 ? 8.338 10.037 4.025 1.00 95.50 302 ALA A N 1
ATOM 2433 C CA . ALA A 1 302 ? 7.673 11.131 3.323 1.00 95.50 302 ALA A CA 1
ATOM 2434 C C . ALA A 1 302 ? 7.828 11.024 1.794 1.00 95.50 302 ALA A C 1
ATOM 2436 O O . ALA A 1 302 ? 6.877 11.265 1.049 1.00 95.50 302 ALA A O 1
ATOM 2437 N N . LEU A 1 303 ? 9.016 10.642 1.304 1.00 95.00 303 LEU A N 1
ATOM 2438 C CA . LEU A 1 303 ? 9.230 10.437 -0.134 1.00 95.00 303 LEU A CA 1
ATOM 2439 C C . LEU A 1 303 ? 8.478 9.205 -0.642 1.00 95.00 303 LEU A C 1
ATOM 2441 O O . LEU A 1 303 ? 7.883 9.262 -1.718 1.00 95.00 303 LEU A O 1
ATOM 2445 N N . LEU A 1 304 ? 8.467 8.118 0.134 1.00 95.38 304 LEU A N 1
ATOM 2446 C CA . LEU A 1 304 ? 7.751 6.907 -0.249 1.00 95.38 304 LEU A CA 1
ATOM 2447 C C . LEU A 1 304 ? 6.231 7.112 -0.241 1.00 95.38 304 LEU A C 1
ATOM 2449 O O . LEU A 1 304 ? 5.563 6.699 -1.182 1.00 95.38 304 LEU A O 1
ATOM 2453 N N . ALA A 1 305 ? 5.686 7.810 0.758 1.00 96.31 305 ALA A N 1
ATOM 2454 C CA . ALA A 1 305 ? 4.275 8.190 0.794 1.00 96.31 305 ALA A CA 1
ATOM 2455 C C . ALA A 1 305 ? 3.865 8.988 -0.450 1.00 96.31 305 ALA A C 1
ATOM 2457 O O . ALA A 1 305 ? 2.878 8.661 -1.111 1.00 96.31 305 ALA A O 1
ATOM 2458 N N . ARG A 1 306 ? 4.687 9.967 -0.849 1.00 94.62 306 ARG A N 1
ATOM 2459 C CA . ARG A 1 306 ? 4.476 10.711 -2.096 1.00 94.62 306 ARG A CA 1
ATOM 2460 C C . ARG A 1 306 ? 4.502 9.816 -3.325 1.00 94.62 306 ARG A C 1
ATOM 2462 O O . ARG A 1 306 ? 3.681 10.012 -4.212 1.00 94.62 306 ARG A O 1
ATOM 2469 N N . TRP A 1 307 ? 5.411 8.848 -3.377 1.00 95.12 307 TRP A N 1
ATOM 2470 C CA . TRP A 1 307 ? 5.483 7.892 -4.479 1.00 95.12 307 TRP A CA 1
ATOM 2471 C C . TRP A 1 307 ? 4.258 6.978 -4.551 1.00 95.12 307 TRP A C 1
ATOM 2473 O O . TRP A 1 307 ? 3.777 6.709 -5.645 1.00 95.12 307 TRP A O 1
ATOM 2483 N N . LEU A 1 308 ? 3.697 6.559 -3.414 1.00 95.31 308 LEU A N 1
ATOM 2484 C CA . LEU A 1 308 ? 2.463 5.766 -3.392 1.00 95.31 308 LEU A CA 1
ATOM 2485 C C . LEU A 1 308 ? 1.249 6.552 -3.908 1.00 95.31 308 LEU A C 1
ATOM 2487 O O . LEU A 1 308 ? 0.357 5.967 -4.521 1.00 95.31 308 LEU A O 1
ATOM 2491 N N . VAL A 1 309 ? 1.203 7.862 -3.651 1.00 93.06 309 VAL A N 1
ATOM 2492 C CA . VAL A 1 309 ? 0.096 8.746 -4.058 1.00 93.06 309 VAL A CA 1
ATOM 2493 C C . VAL A 1 309 ? 0.258 9.250 -5.492 1.00 93.06 309 VAL A C 1
ATOM 2495 O O . VAL A 1 309 ? -0.720 9.364 -6.226 1.00 93.06 309 VAL A O 1
ATOM 2498 N N . ALA A 1 310 ? 1.488 9.556 -5.893 1.00 92.56 310 ALA A N 1
ATOM 2499 C CA . ALA A 1 310 ? 1.836 10.096 -7.199 1.00 92.56 310 ALA A CA 1
ATOM 2500 C C . ALA A 1 310 ? 3.101 9.398 -7.736 1.00 92.56 310 ALA A C 1
ATOM 2502 O O . ALA A 1 310 ? 4.178 10.005 -7.761 1.00 92.56 310 ALA A O 1
ATOM 2503 N N . PRO A 1 311 ? 2.998 8.119 -8.147 1.00 93.38 311 PRO A N 1
ATOM 2504 C CA . PRO A 1 311 ? 4.113 7.419 -8.775 1.00 93.38 311 PRO A CA 1
ATOM 2505 C C . PRO A 1 311 ? 4.468 8.078 -10.120 1.00 93.38 311 PRO A C 1
ATOM 2507 O O . PRO A 1 311 ? 3.652 8.824 -10.674 1.00 93.38 311 PRO A O 1
ATOM 2510 N N . PRO A 1 312 ? 5.662 7.810 -10.684 1.00 94.69 312 PRO A N 1
ATOM 2511 C CA . PRO A 1 312 ? 6.045 8.372 -11.971 1.00 94.69 312 PRO A CA 1
ATOM 2512 C C . PRO A 1 312 ? 5.008 8.085 -13.053 1.00 94.69 312 PRO A C 1
ATOM 2514 O O . PRO A 1 312 ? 4.557 6.950 -13.219 1.00 94.69 312 PRO A O 1
ATOM 2517 N N . LEU A 1 313 ? 4.666 9.115 -13.823 1.00 95.31 313 LEU A N 1
ATOM 2518 C CA . LEU A 1 313 ? 3.795 8.954 -14.979 1.00 95.31 313 LEU A CA 1
ATOM 2519 C C . LEU A 1 313 ? 4.610 8.358 -16.118 1.00 95.31 313 LEU A C 1
ATOM 2521 O O . LEU A 1 313 ? 5.680 8.869 -16.454 1.00 95.31 313 LEU A O 1
ATOM 2525 N N . VAL A 1 314 ? 4.100 7.289 -16.721 1.00 96.00 314 VAL A N 1
ATOM 2526 C CA . VAL A 1 314 ? 4.784 6.606 -17.816 1.00 96.00 314 VAL A CA 1
ATOM 2527 C C . VAL A 1 314 ? 3.917 6.632 -19.063 1.00 96.00 314 VAL A C 1
ATOM 2529 O O . VAL A 1 314 ? 2.793 6.131 -19.066 1.00 96.00 314 VAL A O 1
ATOM 2532 N N . TRP A 1 315 ? 4.466 7.182 -20.141 1.00 95.19 315 TRP A N 1
ATOM 2533 C CA . TRP A 1 315 ? 3.853 7.185 -21.463 1.00 95.19 315 TRP A CA 1
ATOM 2534 C C . TRP A 1 315 ? 4.670 6.306 -22.411 1.00 95.19 315 TRP A C 1
ATOM 2536 O O . TRP A 1 315 ? 5.635 6.778 -23.025 1.00 95.19 315 TRP A O 1
ATOM 2546 N N . PRO A 1 316 ? 4.314 5.018 -22.541 1.00 92.50 316 PRO A N 1
ATOM 2547 C CA . PRO A 1 316 ? 4.837 4.196 -23.617 1.00 92.50 316 PRO A CA 1
ATOM 2548 C C . PRO A 1 316 ? 4.244 4.674 -24.945 1.00 92.50 316 PRO A C 1
ATOM 2550 O O . PRO A 1 316 ? 3.110 5.147 -24.992 1.00 92.50 316 PRO A O 1
ATOM 2553 N N . HIS A 1 317 ? 4.999 4.522 -26.031 1.00 91.25 317 HIS A N 1
ATOM 2554 C CA . HIS A 1 317 ? 4.613 4.961 -27.381 1.00 91.25 317 HIS A CA 1
ATOM 2555 C C . HIS A 1 317 ? 4.515 6.477 -27.568 1.00 91.25 317 HIS A C 1
ATOM 2557 O O . HIS A 1 317 ? 4.022 6.917 -28.603 1.00 91.25 317 HIS A O 1
ATOM 2563 N N . LEU A 1 318 ? 5.001 7.283 -26.618 1.00 86.31 318 LEU A N 1
ATOM 2564 C CA . LEU A 1 318 ? 5.143 8.726 -26.804 1.00 86.31 318 LEU A CA 1
ATOM 2565 C C . LEU A 1 318 ? 6.542 9.027 -27.365 1.00 86.31 318 LEU A C 1
ATOM 2567 O O . LEU A 1 318 ? 7.505 9.051 -26.593 1.00 86.31 318 LEU A O 1
ATOM 2571 N N . PRO A 1 319 ? 6.694 9.235 -28.687 1.00 69.69 319 PRO A N 1
ATOM 2572 C CA . PRO A 1 319 ? 7.970 9.638 -29.249 1.00 69.69 319 PRO A CA 1
ATOM 2573 C C . PRO A 1 319 ? 8.306 11.046 -28.770 1.00 69.69 319 PRO A C 1
ATOM 2575 O O . PRO A 1 319 ? 7.464 11.945 -28.787 1.00 69.69 319 PRO A O 1
ATOM 2578 N N . VAL A 1 320 ? 9.562 11.257 -28.404 1.00 63.78 320 VAL A N 1
ATOM 2579 C CA . VAL A 1 320 ? 10.098 12.607 -28.272 1.00 63.78 320 VAL A CA 1
ATOM 2580 C C . VAL A 1 320 ? 10.819 12.911 -29.567 1.00 63.78 320 VAL A C 1
ATOM 2582 O O . VAL A 1 320 ? 11.633 12.110 -30.027 1.00 63.78 320 VAL A O 1
ATOM 2585 N N . GLY A 1 321 ? 10.431 14.017 -30.206 1.00 54.47 321 GLY A N 1
ATOM 2586 C CA . GLY A 1 321 ? 11.022 14.445 -31.466 1.00 54.47 321 GLY A CA 1
ATOM 2587 C C . GLY A 1 321 ? 12.540 14.418 -31.349 1.00 54.47 321 GLY A C 1
ATOM 2588 O O . GLY A 1 321 ? 13.092 14.891 -30.355 1.00 54.47 321 GLY A O 1
ATOM 2589 N N . ALA A 1 322 ? 13.206 13.824 -32.338 1.00 53.34 322 ALA A N 1
ATOM 2590 C CA . ALA A 1 322 ? 14.649 13.909 -32.427 1.00 53.34 322 ALA A CA 1
ATOM 2591 C C . ALA A 1 322 ? 15.016 15.398 -32.441 1.00 53.34 322 ALA A C 1
ATOM 2593 O O . ALA A 1 322 ? 14.700 16.112 -33.392 1.00 53.34 322 ALA A O 1
ATOM 2594 N N . THR A 1 323 ? 15.658 15.884 -31.381 1.00 45.38 323 THR A N 1
ATOM 2595 C CA . THR A 1 323 ? 16.573 17.009 -31.545 1.00 45.38 323 THR A CA 1
ATOM 2596 C C . THR A 1 323 ? 17.698 16.474 -32.418 1.00 45.38 323 THR A C 1
ATOM 2598 O O . THR A 1 323 ? 18.568 15.758 -31.921 1.00 45.38 323 THR A O 1
ATOM 2601 N N . TYR A 1 324 ? 17.549 16.701 -33.725 1.00 36.41 324 TYR A N 1
ATOM 2602 C CA . TYR A 1 324 ? 18.602 16.549 -34.723 1.00 36.41 324 TYR A CA 1
ATOM 2603 C C . TYR A 1 324 ? 19.829 17.371 -34.342 1.00 36.41 324 TYR A C 1
ATOM 2605 O O . TYR A 1 324 ? 19.637 18.475 -33.776 1.00 36.41 324 TYR A O 1
#

Foldseek 3Di:
DWKKKWADQFAPCFKDKDKDKDFPDPDFDQDAQKDKWKAFPVRDTFDKDWADDPDPPPRRPRMTMIMGIGGRDGHGMGMMDIDIDGDDPDDPPQQPFDADDDDDLKWKFKFAAPAAPVCPPNFAGDHTPDTWDWDPPQWGFRDDDQAKTWIWTKTDDDVKIKIWIWIDGPPDQKIKIKIKIQDDDARIWIKMKHFLPAAPKWKWAADVPGIDIDDLPNTKDFGDFKMWIDHPDPQRIKIKGKQDQGIWHHNPGIIIGTDFGFHFPPGHPPDDPPDDPDTHTPPHGIDIMMMMMGRDVVDPNVSVNCCNNPNIDMDINDDDDPPD